Protein AF-A0A2T1C250-F1 (afdb_monomer_lite)

Structure (mmCIF, N/CA/C/O backbone):
data_AF-A0A2T1C250-F1
#
_entry.id   AF-A0A2T1C250-F1
#
loop_
_atom_site.group_PDB
_atom_site.id
_atom_site.type_symbol
_atom_site.label_atom_id
_atom_site.label_alt_id
_atom_site.label_comp_id
_atom_site.label_asym_id
_atom_site.label_entity_id
_atom_site.label_seq_id
_atom_site.pdbx_PDB_ins_code
_atom_site.Cartn_x
_atom_site.Cartn_y
_atom_site.Cartn_z
_atom_site.occupancy
_atom_site.B_iso_or_equiv
_atom_site.auth_seq_id
_atom_site.auth_comp_id
_atom_site.auth_asym_id
_atom_site.auth_atom_id
_atom_site.pdbx_PDB_model_num
ATOM 1 N N . MET A 1 1 ? 12.267 2.949 5.642 1.00 74.50 1 MET A N 1
ATOM 2 C CA . MET A 1 1 ? 13.161 2.650 4.502 1.00 74.50 1 MET A CA 1
ATOM 3 C C . MET A 1 1 ? 12.690 3.474 3.303 1.00 74.50 1 MET A C 1
ATOM 5 O O . MET A 1 1 ? 11.798 4.293 3.455 1.00 74.50 1 MET A O 1
ATOM 9 N N . THR A 1 2 ? 13.333 3.389 2.146 1.00 90.19 2 THR A N 1
ATOM 10 C CA . THR A 1 2 ? 12.894 4.103 0.935 1.00 90.19 2 THR A CA 1
ATOM 11 C C . THR A 1 2 ? 13.132 3.161 -0.226 1.00 90.19 2 THR A C 1
ATOM 13 O O . THR A 1 2 ? 14.248 2.668 -0.373 1.00 90.19 2 THR A O 1
ATOM 16 N N . LEU A 1 3 ? 12.100 2.898 -1.020 1.00 94.62 3 LEU A N 1
ATOM 17 C CA . LEU A 1 3 ? 12.233 2.108 -2.238 1.00 94.62 3 LEU A CA 1
ATOM 18 C C . LEU A 1 3 ? 12.754 3.010 -3.358 1.00 94.62 3 LEU A C 1
ATOM 20 O O . LEU A 1 3 ? 12.318 4.154 -3.477 1.00 94.62 3 LEU A O 1
ATOM 24 N N . GLU A 1 4 ? 13.661 2.507 -4.189 1.00 95.12 4 GLU A N 1
ATOM 25 C CA . GLU A 1 4 ? 14.124 3.181 -5.406 1.00 95.12 4 GLU A CA 1
ATOM 26 C C . GLU A 1 4 ? 13.723 2.330 -6.615 1.00 95.12 4 GLU A C 1
ATOM 28 O O . GLU A 1 4 ? 14.246 1.240 -6.817 1.00 95.12 4 GLU A O 1
ATOM 33 N N . LEU A 1 5 ? 12.766 2.817 -7.403 1.00 94.81 5 LEU A N 1
ATOM 34 C CA . LEU A 1 5 ? 12.134 2.076 -8.488 1.00 94.81 5 LEU A CA 1
ATOM 35 C C . LEU A 1 5 ? 12.608 2.611 -9.832 1.00 94.81 5 LEU A C 1
ATOM 37 O O . LEU A 1 5 ? 12.573 3.818 -10.079 1.00 94.81 5 LEU A O 1
ATOM 41 N N . LYS A 1 6 ? 13.024 1.710 -10.718 1.00 94.31 6 LYS A N 1
ATOM 42 C CA . LYS A 1 6 ? 13.422 2.045 -12.093 1.00 94.31 6 LYS A CA 1
ATOM 43 C C . LYS A 1 6 ? 12.194 2.139 -12.992 1.00 94.31 6 LYS A C 1
ATOM 45 O O . LYS A 1 6 ? 11.199 1.460 -12.752 1.00 94.31 6 LYS A O 1
ATOM 50 N N . HIS A 1 7 ? 12.266 2.936 -14.051 1.00 93.62 7 HIS A N 1
ATOM 51 C CA . HIS A 1 7 ? 11.195 3.030 -15.046 1.00 93.62 7 HIS A CA 1
ATOM 52 C C . HIS A 1 7 ? 11.558 2.277 -16.323 1.00 93.62 7 HIS A C 1
ATOM 54 O O . HIS A 1 7 ? 12.680 2.391 -16.814 1.00 93.62 7 HIS A O 1
ATOM 60 N N . PHE A 1 8 ? 10.595 1.551 -16.885 1.00 91.62 8 PHE A N 1
ATOM 61 C CA . PHE A 1 8 ? 10.709 0.932 -18.203 1.00 91.62 8 PHE A CA 1
ATOM 62 C C . PHE A 1 8 ? 9.488 1.269 -19.067 1.00 91.62 8 PHE A C 1
ATOM 64 O O . PHE A 1 8 ? 8.380 1.508 -18.577 1.00 91.62 8 PHE A O 1
ATOM 71 N N . ASP A 1 9 ? 9.700 1.303 -20.376 1.00 88.31 9 ASP A N 1
ATOM 72 C CA . ASP A 1 9 ? 8.641 1.479 -21.356 1.00 88.31 9 ASP A CA 1
ATOM 73 C C . ASP A 1 9 ? 8.000 0.118 -21.650 1.00 88.31 9 ASP A C 1
ATOM 75 O O . ASP A 1 9 ? 8.653 -0.806 -22.138 1.00 88.31 9 ASP A O 1
ATOM 79 N N . THR A 1 10 ? 6.706 -0.011 -21.355 1.00 87.56 10 THR A N 1
ATOM 80 C CA . THR A 1 10 ? 5.966 -1.273 -21.525 1.00 87.56 10 THR A CA 1
ATOM 81 C C . THR A 1 10 ? 5.709 -1.641 -22.987 1.00 87.56 10 THR A C 1
ATOM 83 O O . THR A 1 10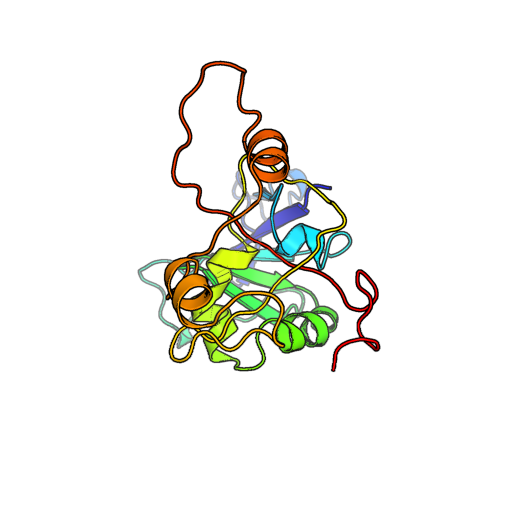 ? 5.435 -2.803 -23.277 1.00 87.56 10 THR A O 1
ATOM 86 N N . ARG A 1 11 ? 5.808 -0.689 -23.921 1.00 85.88 11 ARG A N 1
ATOM 87 C CA . ARG A 1 11 ? 5.609 -0.912 -25.362 1.00 85.88 11 ARG A CA 1
ATOM 88 C C . ARG A 1 11 ? 6.912 -1.280 -26.054 1.00 85.88 11 ARG A C 1
ATOM 90 O O . ARG A 1 11 ? 6.923 -2.152 -26.916 1.00 85.88 11 ARG A O 1
ATOM 97 N N . LEU A 1 12 ? 8.006 -0.613 -25.688 1.00 85.50 12 LEU A N 1
ATOM 98 C CA . LEU A 1 12 ? 9.337 -0.909 -26.227 1.00 85.50 12 LEU A CA 1
ATOM 99 C C . LEU A 1 12 ? 10.025 -2.063 -25.492 1.00 85.50 12 LEU A C 1
ATOM 101 O O . LEU A 1 12 ? 10.973 -2.639 -26.020 1.00 85.50 12 LEU A O 1
ATOM 105 N N . ASN A 1 13 ? 9.533 -2.411 -24.302 1.00 87.31 13 ASN A N 1
ATOM 106 C CA . ASN A 1 13 ? 10.113 -3.390 -23.391 1.00 87.31 13 ASN A CA 1
ATOM 107 C C . ASN A 1 13 ? 11.580 -3.090 -23.045 1.00 87.31 13 ASN A C 1
ATOM 109 O O . ASN A 1 13 ? 12.450 -3.959 -23.097 1.00 87.31 13 ASN A O 1
ATOM 113 N N . GLN A 1 14 ? 11.859 -1.819 -22.757 1.00 88.69 14 GLN A N 1
ATOM 114 C CA . GLN A 1 14 ? 13.205 -1.303 -22.530 1.00 88.69 14 GLN A CA 1
ATOM 115 C C . GLN A 1 14 ? 13.222 -0.357 -21.338 1.00 88.69 14 GLN A C 1
ATOM 117 O O . GLN A 1 14 ? 12.264 0.379 -21.099 1.00 88.69 14 GLN A O 1
ATOM 122 N N . TRP A 1 15 ? 14.333 -0.361 -20.608 1.00 92.06 15 TRP A N 1
ATOM 123 C CA . TRP A 1 15 ? 14.588 0.606 -19.551 1.00 92.06 15 TRP A CA 1
ATOM 124 C C . TRP A 1 15 ? 14.561 2.040 -20.094 1.00 92.06 15 TRP A C 1
ATOM 126 O O . TRP A 1 15 ? 14.988 2.296 -21.221 1.00 92.06 15 TRP A O 1
ATOM 136 N N . VAL A 1 16 ? 14.050 2.984 -19.301 1.00 90.94 16 VAL A N 1
ATOM 137 C CA . VAL A 1 16 ? 14.007 4.397 -19.690 1.00 90.94 16 VAL A CA 1
ATOM 138 C C . VAL A 1 16 ? 15.268 5.099 -19.202 1.00 90.94 16 VAL A C 1
ATOM 140 O O . VAL A 1 16 ? 15.544 5.152 -18.002 1.00 90.94 16 VAL A O 1
ATOM 143 N N . HIS A 1 17 ? 15.999 5.686 -20.144 1.00 92.50 17 HIS A N 1
ATOM 144 C CA . HIS A 1 17 ? 17.235 6.422 -19.907 1.00 92.50 17 HIS A CA 1
ATOM 145 C C . HIS A 1 17 ? 17.026 7.915 -20.174 1.00 92.50 17 HIS A C 1
ATOM 147 O O . HIS A 1 17 ? 16.372 8.301 -21.140 1.00 92.50 17 HIS A O 1
ATOM 153 N N . SER A 1 18 ? 17.593 8.767 -19.325 1.00 92.12 18 SER A N 1
ATOM 154 C CA . SER A 1 18 ? 17.479 10.230 -19.431 1.00 92.12 18 SER A CA 1
ATOM 155 C C . SER A 1 18 ? 18.325 10.843 -20.555 1.00 92.12 18 SER A C 1
ATOM 157 O O . SER A 1 18 ? 18.040 11.955 -20.999 1.00 92.12 18 SER A O 1
ATOM 159 N N . ASP A 1 19 ? 19.340 10.126 -21.035 1.00 91.56 19 ASP A N 1
ATOM 160 C CA . ASP A 1 19 ? 20.271 10.550 -22.089 1.00 91.56 19 ASP A CA 1
ATOM 161 C C . ASP A 1 19 ? 20.047 9.840 -23.436 1.00 91.56 19 ASP A C 1
ATOM 163 O O . ASP A 1 19 ? 20.746 10.130 -24.406 1.00 91.56 19 ASP A O 1
ATOM 167 N N . ASN A 1 20 ? 19.047 8.954 -23.516 1.00 81.56 20 ASN A N 1
ATOM 168 C CA . ASN A 1 20 ? 18.776 8.062 -24.650 1.00 81.56 20 ASN A CA 1
ATOM 169 C C . ASN A 1 20 ? 19.913 7.071 -24.989 1.00 81.56 20 ASN A C 1
ATOM 171 O O . ASN A 1 20 ? 19.910 6.511 -26.087 1.00 81.56 20 ASN A O 1
ATOM 175 N N . ASP A 1 21 ? 20.858 6.820 -24.077 1.00 87.88 21 ASP A N 1
ATOM 176 C CA . ASP A 1 21 ? 21.863 5.762 -24.217 1.00 87.88 21 ASP A CA 1
ATOM 177 C C . ASP A 1 21 ? 21.449 4.529 -23.403 1.00 87.88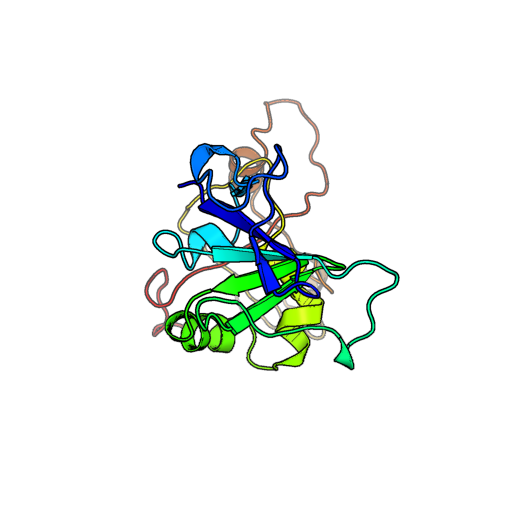 21 ASP A C 1
ATOM 179 O O . ASP A 1 21 ? 21.603 4.478 -22.184 1.00 87.88 21 ASP A O 1
ATOM 183 N N . SER A 1 22 ? 20.962 3.494 -24.094 1.00 82.94 22 SER A N 1
ATOM 184 C CA . SER A 1 22 ? 20.510 2.236 -23.482 1.00 82.94 22 SER A CA 1
ATOM 185 C C . SER A 1 22 ? 21.619 1.429 -22.797 1.00 82.94 22 SER A C 1
ATOM 187 O O . SER A 1 22 ? 21.336 0.428 -22.145 1.00 82.94 22 SER A O 1
ATOM 189 N N . SER A 1 23 ? 22.888 1.799 -22.987 1.00 86.44 23 SER A N 1
ATOM 190 C CA . SER A 1 23 ? 24.026 1.145 -22.336 1.00 86.44 23 SER A CA 1
ATOM 191 C C . SER A 1 23 ? 24.471 1.845 -21.049 1.00 86.44 23 SER A C 1
ATOM 193 O O . SER A 1 23 ? 25.210 1.256 -20.257 1.00 86.44 23 SER A O 1
ATOM 195 N N . ASN A 1 24 ? 24.003 3.073 -20.804 1.00 90.94 24 ASN A N 1
ATOM 196 C CA . ASN A 1 24 ? 24.394 3.859 -19.644 1.00 90.94 24 ASN A CA 1
ATOM 197 C C . ASN A 1 24 ? 23.483 3.576 -18.438 1.00 90.94 24 ASN A C 1
ATOM 199 O O . ASN A 1 24 ? 22.405 4.147 -18.295 1.00 90.94 24 ASN A O 1
ATOM 203 N N . SER A 1 25 ? 23.925 2.717 -17.519 1.00 87.50 25 SER A N 1
ATOM 204 C CA . SER A 1 25 ? 23.157 2.386 -16.308 1.00 87.50 25 SER A CA 1
ATOM 205 C C . SER A 1 25 ? 22.926 3.578 -15.373 1.00 87.50 25 SER A C 1
ATOM 207 O O . SER A 1 25 ? 21.945 3.590 -14.630 1.00 87.50 25 SER A O 1
ATOM 209 N N . GLU A 1 26 ? 23.802 4.584 -15.400 1.00 91.31 26 GLU A N 1
ATOM 210 C CA . GLU A 1 26 ? 23.690 5.765 -14.535 1.00 91.31 26 GLU A CA 1
ATOM 211 C C . GLU A 1 26 ? 22.587 6.722 -14.997 1.00 91.31 26 GLU A C 1
ATOM 213 O O . GLU A 1 26 ? 22.089 7.519 -14.204 1.00 91.31 26 GLU A O 1
ATOM 218 N N . SER A 1 27 ? 22.173 6.642 -16.266 1.00 93.31 27 SER A N 1
ATOM 219 C CA . SER A 1 27 ? 21.128 7.505 -16.816 1.00 93.31 27 SER A CA 1
ATOM 220 C C . SER A 1 27 ? 19.714 6.960 -16.621 1.00 93.31 27 SER A C 1
ATOM 222 O O . SER A 1 27 ? 18.757 7.643 -17.003 1.00 93.31 27 SER A O 1
ATOM 224 N N . LEU A 1 28 ? 19.566 5.774 -16.014 1.00 93.38 28 LEU A N 1
ATOM 225 C CA . LEU A 1 28 ? 18.272 5.164 -15.711 1.00 93.38 28 LEU A CA 1
ATOM 226 C C . LEU A 1 28 ? 17.383 6.133 -14.932 1.00 93.38 28 LEU A C 1
ATOM 228 O O . LEU A 1 28 ? 17.774 6.665 -13.891 1.00 93.38 28 LEU A O 1
ATOM 232 N N . ILE A 1 29 ? 16.156 6.325 -15.412 1.00 93.62 29 ILE A N 1
ATOM 233 C CA . ILE A 1 29 ? 15.159 7.101 -14.682 1.00 93.62 29 ILE A CA 1
ATOM 234 C C . ILE A 1 29 ? 14.699 6.285 -13.479 1.00 93.62 29 ILE A C 1
ATOM 236 O O . ILE A 1 29 ? 14.221 5.154 -13.607 1.00 93.62 29 ILE A O 1
ATOM 240 N N . LYS A 1 30 ? 14.830 6.892 -12.301 1.00 94.38 30 LYS A N 1
ATOM 241 C CA . LYS A 1 30 ? 14.467 6.292 -11.022 1.00 94.38 30 LYS A CA 1
ATOM 242 C C . LYS A 1 30 ? 13.518 7.193 -10.251 1.00 94.38 30 LYS A C 1
ATOM 244 O O . LYS A 1 30 ? 13.615 8.417 -10.309 1.00 94.38 30 LYS A O 1
ATOM 249 N N . GLU A 1 31 ? 12.630 6.577 -9.490 1.00 93.81 31 GLU A N 1
ATOM 250 C CA . GLU A 1 31 ? 11.704 7.236 -8.579 1.00 93.81 31 GLU A CA 1
ATOM 251 C C . GLU A 1 31 ? 11.885 6.666 -7.178 1.00 93.81 31 GLU A C 1
ATOM 253 O O . GLU A 1 31 ? 11.993 5.455 -7.003 1.00 93.81 31 GLU A O 1
ATOM 258 N N . LYS A 1 32 ? 11.900 7.538 -6.170 1.00 94.81 32 LYS A N 1
ATOM 259 C CA . LYS A 1 32 ? 11.909 7.108 -4.775 1.00 94.81 32 LYS A CA 1
ATOM 260 C C . LYS A 1 32 ? 10.485 7.060 -4.252 1.00 94.81 32 LYS A C 1
ATOM 262 O O . LYS A 1 32 ? 9.749 8.016 -4.465 1.00 94.81 32 LYS A O 1
ATOM 267 N N . LEU A 1 33 ? 10.139 5.971 -3.571 1.00 93.69 33 LEU A N 1
ATOM 268 C CA . LEU A 1 33 ? 8.906 5.844 -2.807 1.00 93.69 33 LEU A CA 1
ATOM 269 C C . LEU A 1 33 ? 9.213 5.720 -1.318 1.00 93.69 33 LEU A C 1
ATOM 271 O O . LEU A 1 33 ? 9.974 4.847 -0.897 1.00 93.69 33 LEU A O 1
ATOM 275 N N . GLN A 1 34 ? 8.589 6.582 -0.524 1.00 94.88 34 GLN A N 1
ATOM 276 C CA . GLN A 1 34 ? 8.722 6.607 0.933 1.00 94.88 34 GLN A CA 1
ATOM 277 C C . GLN A 1 34 ? 7.364 6.730 1.619 1.00 94.88 34 GLN A C 1
ATOM 279 O O . GLN A 1 34 ? 6.420 7.302 1.069 1.00 94.88 34 GLN A O 1
ATOM 284 N N . ASN A 1 35 ? 7.273 6.227 2.852 1.00 94.94 35 ASN A N 1
ATOM 285 C CA . ASN A 1 35 ? 6.058 6.290 3.666 1.00 94.94 35 ASN A CA 1
ATOM 286 C C . ASN A 1 35 ? 4.854 5.662 2.940 1.00 94.94 35 ASN A C 1
ATOM 288 O O . ASN A 1 35 ? 3.746 6.212 2.936 1.00 94.94 35 ASN A O 1
ATOM 292 N N . THR A 1 36 ? 5.087 4.529 2.278 1.00 95.81 36 THR A N 1
ATOM 293 C CA . THR A 1 36 ? 4.066 3.785 1.531 1.00 95.81 36 THR A CA 1
ATOM 294 C C . THR A 1 36 ? 3.772 2.450 2.207 1.00 95.81 36 THR A C 1
ATOM 296 O O . THR A 1 36 ? 4.621 1.898 2.908 1.00 95.81 36 THR A O 1
ATOM 299 N N . LEU A 1 37 ? 2.583 1.884 1.977 1.00 95.81 37 LEU A N 1
ATOM 300 C CA . LEU A 1 37 ? 2.328 0.513 2.426 1.00 95.81 37 LEU A CA 1
ATOM 301 C C . LEU A 1 37 ? 3.124 -0.508 1.602 1.00 95.81 37 LEU A C 1
ATOM 303 O O . LEU A 1 37 ? 3.476 -1.550 2.142 1.00 95.81 37 LEU A O 1
ATOM 307 N N . LEU A 1 38 ? 3.462 -0.212 0.339 1.00 95.88 38 LEU A N 1
ATOM 308 C CA . LEU A 1 38 ? 4.361 -1.071 -0.438 1.00 95.88 38 LEU A CA 1
ATOM 309 C C . LEU A 1 38 ? 5.704 -1.251 0.283 1.00 95.88 38 LEU A C 1
ATOM 311 O O . LEU A 1 38 ? 6.139 -2.378 0.493 1.00 95.88 38 LEU A O 1
ATOM 315 N N . GLU A 1 39 ? 6.314 -0.145 0.712 1.00 94.69 39 GLU A N 1
ATOM 316 C CA . GLU A 1 39 ? 7.549 -0.157 1.497 1.00 94.69 39 GLU A CA 1
ATOM 317 C C . GLU A 1 39 ? 7.381 -0.947 2.802 1.00 94.69 39 GLU A C 1
ATOM 319 O O . GLU A 1 39 ? 8.245 -1.743 3.145 1.00 94.69 39 GLU A O 1
ATOM 324 N N . PHE A 1 40 ? 6.263 -0.780 3.513 1.00 94.06 40 PHE A N 1
ATOM 325 C CA . PHE A 1 40 ? 6.013 -1.497 4.767 1.00 94.06 40 PHE A CA 1
ATOM 326 C C . PHE A 1 40 ? 5.939 -3.024 4.592 1.00 94.06 40 PHE A C 1
ATOM 328 O O . PHE A 1 40 ? 6.470 -3.769 5.420 1.00 94.06 40 PHE A O 1
ATOM 335 N N . PHE A 1 41 ? 5.284 -3.498 3.529 1.00 94.31 41 PHE A N 1
ATOM 336 C CA . PHE A 1 41 ? 5.106 -4.930 3.281 1.00 94.31 41 PHE A CA 1
ATOM 337 C C . PHE A 1 41 ? 6.296 -5.580 2.568 1.00 94.31 41 PHE A C 1
ATOM 339 O O . PHE A 1 41 ? 6.522 -6.773 2.758 1.00 94.31 41 PHE A O 1
ATOM 346 N N . LEU A 1 42 ? 7.035 -4.829 1.745 1.00 94.06 42 LEU A N 1
ATOM 347 C CA . LEU A 1 42 ? 8.042 -5.358 0.822 1.00 94.06 42 LEU A CA 1
ATOM 348 C C . LEU A 1 42 ? 9.291 -4.451 0.763 1.00 94.06 42 LEU A C 1
ATOM 350 O O . LEU A 1 42 ? 9.706 -4.012 -0.306 1.00 94.06 42 LEU A O 1
ATOM 354 N N . SER A 1 43 ? 9.896 -4.149 1.916 1.00 89.38 43 SER A N 1
ATOM 355 C CA . SER A 1 43 ? 10.979 -3.153 2.034 1.00 89.38 43 SER A CA 1
ATOM 356 C C . SER A 1 43 ? 12.320 -3.540 1.398 1.00 89.38 43 SER A C 1
ATOM 358 O O . SER A 1 43 ? 13.146 -2.664 1.166 1.00 89.38 43 SER A O 1
ATOM 360 N N . GLU A 1 44 ? 12.562 -4.831 1.163 1.00 87.69 44 GLU A N 1
ATOM 361 C CA . GLU A 1 44 ? 13.852 -5.375 0.694 1.00 87.69 44 GLU A CA 1
ATOM 362 C C . GLU A 1 44 ? 13.773 -5.930 -0.735 1.00 87.69 44 GLU A C 1
ATOM 364 O O . GLU A 1 44 ? 14.556 -6.792 -1.122 1.00 87.69 44 GLU A O 1
ATOM 369 N N . GLN A 1 45 ? 12.779 -5.484 -1.501 1.00 91.50 45 GLN A N 1
ATOM 370 C CA . GLN A 1 45 ? 12.483 -6.002 -2.830 1.00 91.50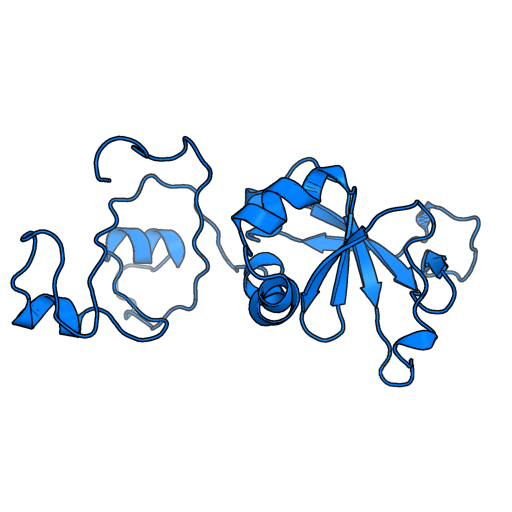 45 GLN A CA 1
ATOM 371 C C . GLN A 1 45 ? 12.767 -4.947 -3.897 1.00 91.50 45 GLN A C 1
ATOM 373 O O . GLN A 1 45 ? 12.507 -3.758 -3.697 1.00 91.50 45 GLN A O 1
ATOM 378 N N . ASP A 1 46 ? 13.265 -5.408 -5.041 1.00 93.44 46 ASP A N 1
ATOM 379 C CA . ASP A 1 46 ? 13.439 -4.572 -6.220 1.00 93.44 46 ASP A CA 1
ATOM 380 C C . ASP A 1 46 ? 12.131 -4.493 -7.008 1.00 93.44 46 ASP A C 1
ATOM 382 O O . ASP A 1 46 ? 11.428 -5.486 -7.216 1.00 93.44 46 ASP A O 1
ATOM 386 N N . PHE A 1 47 ? 11.818 -3.283 -7.460 1.00 95.69 47 PHE A N 1
ATOM 387 C CA . PHE A 1 47 ? 10.617 -3.001 -8.228 1.00 95.69 47 PHE A CA 1
ATOM 388 C C . PHE A 1 47 ? 10.913 -2.064 -9.389 1.00 95.69 47 PHE A C 1
ATOM 390 O O . PHE A 1 47 ? 11.853 -1.260 -9.370 1.00 95.69 47 PHE A O 1
ATOM 397 N N . SER A 1 48 ? 10.022 -2.098 -10.370 1.00 95.56 48 SER A N 1
ATOM 398 C CA . SER A 1 48 ? 10.015 -1.154 -11.472 1.00 95.56 48 SER A CA 1
ATOM 399 C C . SER A 1 48 ? 8.614 -0.627 -11.750 1.00 95.56 48 SER A C 1
ATOM 401 O O . SER A 1 48 ? 7.594 -1.244 -11.427 1.00 95.56 48 SER A O 1
ATOM 403 N N . PHE A 1 49 ? 8.564 0.553 -12.359 1.00 94.88 49 PHE A N 1
ATOM 404 C CA . PHE A 1 49 ? 7.349 1.084 -12.944 1.00 94.88 49 PHE A CA 1
ATOM 405 C C . PHE A 1 49 ? 7.369 0.924 -14.451 1.00 94.88 49 PHE A C 1
ATOM 407 O O . PHE A 1 49 ? 8.218 1.476 -15.147 1.00 94.88 49 PHE A O 1
ATOM 414 N N . GLY A 1 50 ? 6.358 0.222 -14.941 1.00 91.31 50 GLY A N 1
ATOM 415 C CA . GLY A 1 50 ? 5.905 0.359 -16.308 1.00 91.31 50 GLY A CA 1
ATOM 416 C C . GLY A 1 50 ? 4.948 1.542 -16.405 1.00 91.31 50 GLY A C 1
ATOM 417 O O . GLY A 1 50 ? 4.063 1.716 -15.558 1.00 91.31 50 GLY A O 1
ATOM 418 N N . ALA A 1 51 ? 5.088 2.347 -17.451 1.00 76.69 51 ALA A N 1
ATOM 419 C CA . ALA A 1 51 ? 4.086 3.341 -17.806 1.00 76.69 51 ALA A CA 1
ATOM 420 C C . ALA A 1 51 ? 3.215 2.813 -18.946 1.00 76.69 51 ALA A C 1
ATOM 422 O O . ALA A 1 51 ? 3.727 2.335 -19.959 1.00 76.69 51 ALA A O 1
ATOM 423 N N . LYS A 1 52 ? 1.894 2.941 -18.797 1.00 70.00 52 LYS A N 1
ATOM 424 C CA . LYS A 1 52 ? 0.969 2.869 -19.928 1.00 70.00 52 LYS A CA 1
ATOM 425 C C . LYS A 1 52 ? 0.737 4.287 -20.441 1.00 70.00 52 LYS A C 1
ATOM 427 O O . LYS A 1 52 ? 0.097 5.090 -19.757 1.00 70.00 52 LYS A O 1
ATOM 432 N N . ASP A 1 53 ? 1.250 4.596 -21.628 1.00 68.81 53 ASP A N 1
ATOM 433 C CA . ASP A 1 53 ? 0.907 5.851 -22.293 1.00 68.81 53 ASP A CA 1
ATOM 434 C C . ASP A 1 53 ? -0.576 5.837 -22.739 1.00 68.81 53 ASP A C 1
ATOM 436 O O . ASP A 1 53 ? -1.201 4.785 -22.894 1.00 68.81 53 ASP A O 1
ATOM 440 N N . GLN A 1 54 ? -1.178 7.015 -22.907 1.00 70.00 54 GLN A N 1
ATOM 441 C CA . GLN A 1 54 ? -2.601 7.146 -23.262 1.00 70.00 54 GLN A CA 1
ATOM 442 C C . GLN A 1 54 ? -2.951 6.652 -24.682 1.00 70.00 54 GLN A C 1
ATOM 444 O O . GLN A 1 54 ? -4.128 6.544 -25.019 1.00 70.00 54 GLN A O 1
ATOM 449 N N . TRP A 1 55 ? -1.945 6.377 -25.511 1.00 71.94 55 TRP A N 1
ATOM 450 C CA . TRP A 1 55 ? -2.065 5.919 -26.894 1.00 71.94 55 TRP A CA 1
ATOM 451 C C . TRP A 1 55 ? -1.843 4.404 -27.031 1.00 71.94 55 TRP A C 1
ATOM 453 O O . TRP A 1 55 ? -2.244 3.817 -28.035 1.00 71.94 55 TRP A O 1
ATOM 463 N N . GLY A 1 56 ? -1.232 3.778 -26.026 1.00 68.44 56 GLY A N 1
ATOM 464 C CA . GLY A 1 56 ? -0.896 2.367 -25.970 1.00 68.44 56 GLY A CA 1
ATOM 465 C C . GLY A 1 56 ? -2.129 1.505 -25.744 1.00 68.44 56 GLY A C 1
ATOM 466 O O . GLY A 1 56 ? -2.870 1.655 -24.762 1.00 68.44 56 GLY A O 1
ATOM 467 N N . LYS A 1 57 ? -2.342 0.566 -26.663 1.00 74.94 57 LYS A N 1
ATOM 468 C CA . LYS A 1 57 ? -3.377 -0.458 -26.525 1.00 74.94 57 LYS A CA 1
ATOM 469 C C . LYS A 1 57 ? -2.887 -1.584 -25.622 1.00 74.94 57 LYS A C 1
ATOM 471 O O . LYS A 1 57 ? -1.687 -1.791 -25.484 1.00 74.94 57 LYS A O 1
ATOM 476 N N . VAL A 1 58 ? -3.811 -2.309 -24.994 1.00 74.00 58 VAL A N 1
ATOM 477 C CA . VAL A 1 58 ? -3.465 -3.379 -24.038 1.00 74.00 58 VAL A CA 1
ATOM 478 C C . VAL A 1 58 ? -2.652 -4.482 -24.716 1.00 74.00 58 VAL A C 1
ATOM 480 O O . VAL A 1 58 ? -1.749 -5.042 -24.109 1.00 74.00 58 VAL A O 1
ATOM 483 N N . GLU A 1 59 ? -2.930 -4.743 -25.990 1.00 76.38 59 GLU A N 1
ATOM 484 C CA . GLU A 1 59 ? -2.267 -5.768 -26.796 1.00 76.38 59 GLU A CA 1
ATOM 485 C C . GLU A 1 59 ? -0.828 -5.385 -27.183 1.00 76.38 59 GLU A C 1
ATOM 487 O O . GLU A 1 59 ? -0.065 -6.240 -27.617 1.00 76.38 59 GLU A O 1
ATOM 492 N N . GLU A 1 60 ? -0.460 -4.109 -27.034 1.00 72.00 60 GLU A N 1
ATOM 493 C CA . GLU A 1 60 ? 0.882 -3.584 -27.314 1.00 72.00 60 GLU A CA 1
ATOM 494 C C . GLU A 1 60 ? 1.776 -3.565 -26.065 1.00 72.00 60 GLU A C 1
ATOM 496 O O . GLU A 1 60 ? 2.928 -3.143 -26.145 1.00 72.00 60 GLU A O 1
ATOM 501 N N . LEU A 1 61 ? 1.251 -3.981 -24.908 1.00 72.50 61 LEU A N 1
ATOM 502 C CA . LEU A 1 61 ? 1.995 -4.013 -23.654 1.00 72.50 61 LEU A CA 1
ATOM 503 C C . LEU A 1 61 ? 2.734 -5.348 -23.542 1.00 72.50 61 LEU A C 1
ATOM 505 O O . LEU A 1 61 ? 2.117 -6.408 -23.422 1.00 72.50 61 LEU A O 1
ATOM 509 N N . TYR A 1 62 ? 4.061 -5.291 -23.563 1.00 72.19 62 TYR A N 1
ATOM 510 C CA . TYR A 1 62 ? 4.915 -6.440 -23.299 1.00 72.19 62 TYR A CA 1
ATOM 511 C C . TYR A 1 62 ? 5.105 -6.634 -21.790 1.00 72.19 62 TYR A C 1
ATOM 513 O O . TYR A 1 62 ? 5.027 -5.694 -20.994 1.00 72.19 62 TYR A O 1
ATOM 521 N N . ASN A 1 63 ? 5.356 -7.882 -21.391 1.00 71.81 63 ASN A N 1
ATOM 522 C CA . ASN A 1 63 ? 5.802 -8.186 -20.032 1.00 71.81 63 ASN A CA 1
ATOM 523 C C . ASN A 1 63 ? 7.242 -7.702 -19.824 1.00 71.81 63 ASN A C 1
ATOM 525 O O . 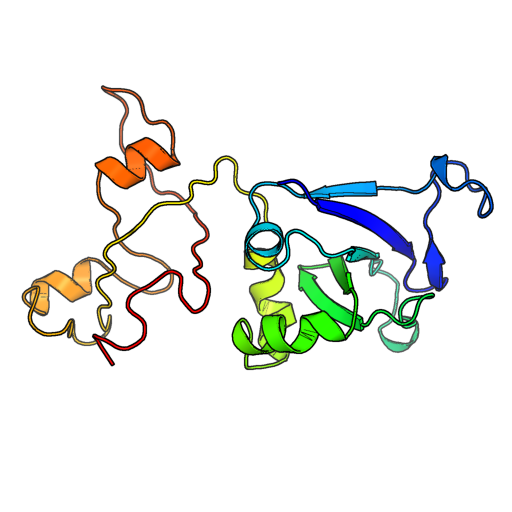ASN A 1 63 ? 7.992 -7.584 -20.788 1.00 71.81 63 ASN A O 1
ATOM 529 N N . HIS A 1 64 ? 7.600 -7.470 -18.560 1.00 87.12 64 HIS A N 1
ATOM 530 C CA . HIS A 1 64 ? 8.877 -6.905 -18.125 1.00 87.12 64 HIS A CA 1
ATOM 531 C C . HIS A 1 64 ? 10.099 -7.581 -18.781 1.00 87.12 64 HIS A C 1
ATOM 533 O O . HIS A 1 64 ? 10.107 -8.813 -18.904 1.00 87.12 64 HIS A O 1
ATOM 539 N N . PRO A 1 65 ? 11.162 -6.829 -19.140 1.00 82.38 65 PRO A N 1
ATOM 540 C CA . PRO A 1 65 ? 12.316 -7.380 -19.861 1.00 82.38 65 PRO A CA 1
ATOM 541 C C . PRO A 1 65 ? 13.079 -8.449 -19.067 1.00 82.38 65 PRO A C 1
ATOM 543 O O . PRO A 1 65 ? 13.751 -9.296 -19.651 1.00 82.38 65 PRO A O 1
ATOM 546 N N . GLU A 1 66 ? 12.947 -8.433 -17.741 1.00 87.69 66 GLU A N 1
ATOM 547 C CA . GLU A 1 66 ? 13.675 -9.314 -16.817 1.00 87.69 66 GLU A CA 1
ATOM 548 C C . GLU A 1 66 ? 12.787 -10.409 -16.196 1.00 87.69 66 GLU A C 1
ATOM 550 O O . GLU A 1 66 ? 13.196 -11.086 -15.260 1.00 87.69 66 GLU A O 1
ATOM 555 N N . GLY A 1 67 ? 11.571 -10.617 -16.716 1.00 88.06 67 GLY A N 1
ATOM 556 C CA . GLY A 1 67 ? 10.670 -11.679 -16.244 1.00 88.06 67 GLY A CA 1
ATOM 557 C C . GLY A 1 67 ? 9.839 -11.336 -15.002 1.00 88.06 67 GLY A C 1
ATOM 558 O O . GLY A 1 67 ? 9.048 -12.173 -14.560 1.00 88.06 67 GLY A O 1
ATOM 559 N N . ASP A 1 68 ? 9.960 -10.114 -14.477 1.00 93.88 68 ASP A N 1
ATOM 560 C CA . ASP A 1 68 ? 9.063 -9.595 -13.443 1.00 93.88 68 ASP A CA 1
ATOM 561 C C . ASP A 1 68 ? 7.605 -9.558 -13.908 1.00 93.88 68 ASP A C 1
ATOM 563 O O . ASP A 1 68 ? 7.272 -9.439 -15.094 1.00 93.88 68 ASP A O 1
ATOM 567 N N . VAL A 1 69 ? 6.708 -9.619 -12.932 1.00 93.81 69 VAL A N 1
ATOM 568 C CA . VAL A 1 69 ? 5.265 -9.697 -13.149 1.00 93.81 69 VAL A CA 1
ATOM 569 C C . VAL A 1 69 ? 4.565 -8.460 -12.617 1.00 93.81 69 VAL A C 1
ATOM 571 O O . VAL A 1 69 ? 5.024 -7.815 -11.678 1.00 93.81 69 VAL A O 1
ATOM 574 N N . LEU A 1 70 ? 3.415 -8.139 -13.210 1.00 93.69 70 LEU A N 1
ATOM 575 C CA . LEU A 1 70 ? 2.570 -7.049 -12.738 1.00 93.69 70 LEU A CA 1
ATOM 576 C C . LEU A 1 70 ? 1.976 -7.400 -11.367 1.00 93.69 70 LEU A C 1
ATOM 578 O O . LEU A 1 70 ? 1.168 -8.327 -11.250 1.00 93.69 70 LEU A O 1
ATOM 582 N N . LEU A 1 71 ? 2.342 -6.625 -10.350 1.00 95.50 71 LEU A N 1
ATOM 583 C CA . LEU A 1 71 ? 1.882 -6.800 -8.975 1.00 95.50 71 LEU A CA 1
ATOM 584 C C . LEU A 1 71 ? 0.659 -5.928 -8.681 1.00 95.50 71 LEU A C 1
ATOM 586 O O . LEU A 1 71 ? -0.364 -6.432 -8.224 1.00 95.50 71 LEU A O 1
ATOM 590 N N . LEU A 1 72 ? 0.749 -4.629 -8.971 1.00 95.56 72 LEU A N 1
ATOM 591 C CA . LEU A 1 72 ? -0.284 -3.630 -8.682 1.00 95.56 72 LEU A CA 1
ATOM 592 C C . LEU A 1 72 ? -0.375 -2.615 -9.823 1.00 95.56 72 LEU A C 1
ATOM 594 O O . LEU A 1 72 ? 0.594 -2.389 -10.546 1.00 95.56 72 LEU A O 1
ATOM 598 N N . SER A 1 73 ? -1.512 -1.934 -9.950 1.00 92.56 73 SER A N 1
ATOM 599 C CA . SER A 1 73 ? -1.625 -0.778 -10.844 1.00 92.56 73 SER A CA 1
ATOM 600 C C . SER A 1 73 ? -2.363 0.381 -10.190 1.00 92.56 73 SER A C 1
ATOM 602 O O . SER A 1 73 ? -3.336 0.183 -9.469 1.00 92.56 73 SER A O 1
ATOM 604 N N . SER A 1 74 ? -1.931 1.604 -10.483 1.00 91.38 74 SER A N 1
ATOM 605 C CA . SER A 1 74 ? -2.584 2.838 -10.050 1.00 91.38 74 SER A CA 1
ATOM 606 C C . SER A 1 74 ? -2.595 3.836 -11.202 1.00 91.38 74 SER A C 1
ATOM 608 O O . SER A 1 74 ? -1.563 4.403 -11.567 1.00 91.38 74 SER A O 1
ATOM 610 N N . LYS A 1 75 ? -3.777 4.058 -11.788 1.00 87.00 75 LYS A N 1
ATOM 611 C CA . LYS A 1 75 ? -3.946 4.860 -13.012 1.00 87.00 75 LYS A CA 1
ATOM 612 C C . LYS A 1 75 ? -3.049 4.320 -14.141 1.00 87.00 75 LYS A C 1
ATOM 614 O O . LYS A 1 75 ? -3.253 3.197 -14.583 1.00 87.00 75 LYS A O 1
ATOM 619 N N . SER A 1 76 ? -2.076 5.101 -14.607 1.00 85.75 76 SER A N 1
ATOM 620 C CA . SER A 1 76 ? -1.115 4.722 -15.652 1.00 85.75 76 SER A CA 1
ATOM 621 C C . SER A 1 76 ? 0.154 4.047 -15.122 1.00 85.75 76 SER A C 1
ATOM 623 O O . SER A 1 76 ? 0.986 3.630 -15.925 1.00 85.75 76 SER A O 1
ATOM 625 N N . ARG A 1 77 ? 0.320 3.953 -13.795 1.00 89.00 77 ARG A N 1
ATOM 626 C CA . ARG A 1 77 ? 1.488 3.340 -13.156 1.00 89.00 77 ARG A CA 1
ATOM 627 C C . ARG A 1 77 ? 1.243 1.855 -12.957 1.00 89.00 77 ARG A C 1
ATOM 629 O O . ARG A 1 77 ? 0.289 1.475 -12.276 1.00 89.00 77 ARG A O 1
ATOM 636 N N . LEU A 1 78 ? 2.116 1.037 -13.521 1.00 92.81 78 LEU A N 1
ATOM 637 C CA . LEU A 1 78 ? 2.090 -0.415 -13.419 1.00 92.81 78 LEU A CA 1
ATOM 638 C C . LEU A 1 78 ? 3.309 -0.846 -12.600 1.00 92.81 78 LEU A C 1
ATOM 640 O O . LEU A 1 78 ? 4.433 -0.654 -13.048 1.00 92.81 78 LEU A O 1
ATOM 644 N N . LEU A 1 79 ? 3.098 -1.352 -11.386 1.00 95.38 79 LEU A N 1
ATOM 645 C CA . LEU A 1 79 ? 4.178 -1.818 -10.515 1.00 95.38 79 LEU A CA 1
ATOM 646 C C . LEU A 1 79 ? 4.541 -3.258 -10.883 1.00 95.38 79 LEU A C 1
ATOM 648 O O . LEU A 1 79 ? 3.703 -4.153 -10.741 1.00 95.38 79 LEU A O 1
ATOM 652 N N . TYR A 1 80 ? 5.788 -3.476 -11.283 1.00 95.88 80 TYR A N 1
ATOM 653 C CA . TYR A 1 80 ? 6.351 -4.796 -11.543 1.00 95.88 80 TYR A CA 1
ATOM 654 C C . TYR A 1 80 ? 7.376 -5.167 -10.473 1.00 95.88 80 TYR A C 1
ATOM 656 O O . TYR A 1 80 ? 8.036 -4.296 -9.906 1.00 95.88 80 TYR A O 1
ATOM 664 N N . GLY A 1 81 ? 7.490 -6.463 -10.207 1.00 95.56 81 GLY A N 1
ATOM 665 C CA . GLY A 1 81 ? 8.552 -7.039 -9.389 1.00 95.56 81 GLY A CA 1
ATOM 666 C C . GLY A 1 81 ? 8.562 -8.560 -9.485 1.00 95.56 81 GLY A C 1
ATOM 667 O O . GLY A 1 81 ? 7.745 -9.152 -10.203 1.00 95.56 81 GLY A O 1
ATOM 668 N N . SER A 1 82 ? 9.463 -9.184 -8.726 1.00 95.44 82 SER A N 1
ATOM 669 C CA . SER A 1 82 ? 9.649 -10.637 -8.748 1.00 95.44 82 SER A CA 1
ATOM 670 C C . SER A 1 82 ? 8.329 -11.395 -8.515 1.00 95.44 82 SER A C 1
ATOM 672 O O . SER A 1 82 ? 7.550 -11.012 -7.630 1.00 95.44 82 SER A O 1
ATOM 674 N N . PRO A 1 83 ? 8.076 -12.508 -9.238 1.00 95.31 83 PRO A N 1
ATOM 675 C CA . PRO A 1 83 ? 6.941 -13.398 -8.983 1.00 95.31 83 PRO A CA 1
ATOM 676 C C . PRO A 1 83 ? 6.836 -13.883 -7.533 1.00 95.31 83 PRO A C 1
ATOM 678 O O . PRO A 1 83 ? 5.739 -14.186 -7.069 1.00 95.31 83 PRO A O 1
ATOM 681 N N . GLU A 1 84 ? 7.948 -13.918 -6.799 1.00 95.88 84 GLU A N 1
ATOM 682 C CA . GLU A 1 84 ? 7.993 -14.301 -5.383 1.00 95.88 84 GLU A CA 1
ATOM 683 C C . GLU A 1 84 ? 7.213 -13.342 -4.470 1.00 95.88 84 GLU A C 1
ATOM 685 O O . GLU A 1 84 ? 6.820 -13.725 -3.370 1.00 95.88 84 GLU A O 1
ATOM 690 N N . ASN A 1 85 ? 6.915 -12.125 -4.938 1.00 95.62 85 ASN A N 1
ATOM 691 C CA . ASN A 1 85 ? 6.106 -11.149 -4.209 1.00 95.62 85 ASN A CA 1
ATOM 692 C C . ASN A 1 85 ? 4.593 -11.396 -4.347 1.00 95.62 85 ASN A C 1
ATOM 694 O O . ASN A 1 85 ? 3.806 -10.869 -3.555 1.00 95.62 85 ASN A O 1
ATOM 698 N N . LEU A 1 86 ? 4.158 -12.205 -5.324 1.00 94.06 86 LEU A N 1
ATOM 699 C CA . LEU A 1 86 ? 2.737 -12.467 -5.576 1.00 94.06 86 LEU A CA 1
ATOM 700 C C . LEU A 1 86 ? 1.981 -13.028 -4.364 1.00 94.06 86 LEU A C 1
ATOM 702 O O . LEU A 1 86 ? 0.893 -12.518 -4.109 1.00 94.06 86 LEU A O 1
ATOM 706 N N . PRO A 1 87 ? 2.508 -13.986 -3.576 1.00 94.81 87 PRO A N 1
ATOM 707 C CA . PRO A 1 87 ? 1.798 -14.500 -2.406 1.00 94.81 87 PRO A CA 1
ATOM 708 C C . PRO A 1 87 ? 1.472 -13.419 -1.368 1.00 94.81 87 PRO A C 1
ATOM 710 O O . PRO A 1 87 ? 0.411 -13.458 -0.749 1.00 94.81 87 PRO A O 1
ATOM 713 N N . VAL A 1 88 ? 2.356 -12.430 -1.183 1.00 94.44 88 VAL A N 1
ATOM 714 C CA . VAL A 1 88 ? 2.101 -11.297 -0.279 1.00 94.44 88 VAL A CA 1
ATOM 715 C C . VAL A 1 88 ? 1.012 -10.397 -0.863 1.00 94.44 88 VAL A C 1
ATOM 717 O O . VAL A 1 88 ? 0.048 -10.068 -0.174 1.00 94.44 88 VAL A O 1
ATOM 720 N N . ILE A 1 89 ? 1.113 -10.059 -2.151 1.00 95.19 89 ILE A N 1
ATOM 721 C CA . ILE A 1 89 ? 0.112 -9.241 -2.850 1.00 95.19 89 ILE A CA 1
ATOM 722 C C . ILE A 1 89 ? -1.262 -9.925 -2.878 1.00 95.19 89 ILE A C 1
ATOM 724 O O . ILE A 1 89 ? -2.277 -9.255 -2.736 1.00 95.19 89 ILE A O 1
ATOM 728 N N . GLU A 1 90 ? -1.317 -11.247 -3.012 1.00 94.19 90 GLU A N 1
ATOM 729 C CA . GLU A 1 90 ? -2.552 -12.040 -3.007 1.00 94.19 90 GLU A CA 1
ATOM 730 C C . GLU A 1 90 ? -3.222 -12.090 -1.642 1.00 94.19 90 GLU A C 1
ATOM 732 O O . GLU A 1 90 ? -4.447 -12.079 -1.567 1.00 94.19 90 GLU A O 1
ATOM 737 N N . LYS A 1 91 ? -2.447 -12.077 -0.556 1.00 92.38 91 LYS A N 1
ATOM 738 C CA . LYS A 1 91 ? -3.010 -11.908 0.788 1.00 92.38 91 LYS A CA 1
ATOM 739 C C . LYS A 1 91 ? -3.616 -10.511 0.971 1.00 92.38 91 LYS A C 1
ATOM 741 O O . LYS A 1 91 ? -4.673 -10.387 1.580 1.00 92.38 91 LYS A O 1
ATOM 746 N N . LEU A 1 92 ? -2.958 -9.474 0.447 1.00 92.50 92 LEU A N 1
ATOM 747 C CA . LEU A 1 92 ? -3.398 -8.076 0.568 1.00 92.50 92 LEU A CA 1
ATOM 748 C C . LEU A 1 92 ? -4.569 -7.728 -0.365 1.00 92.50 92 LEU A C 1
ATOM 750 O O . LEU A 1 92 ? -5.412 -6.902 -0.028 1.00 92.50 92 LEU A O 1
ATOM 754 N N . CYS A 1 93 ? -4.615 -8.345 -1.544 1.00 93.81 93 CYS A N 1
ATOM 755 C CA . CYS A 1 93 ? -5.641 -8.180 -2.570 1.00 93.81 93 CYS A CA 1
ATOM 756 C C . CYS A 1 93 ? -6.094 -9.568 -3.060 1.00 93.81 93 CYS A C 1
ATOM 758 O O . CYS A 1 93 ? -5.619 -10.028 -4.108 1.00 93.81 93 CYS A O 1
ATOM 760 N N . PRO A 1 94 ? -6.994 -10.242 -2.312 1.00 89.69 94 PRO A N 1
ATOM 761 C CA . PRO A 1 94 ? -7.434 -11.602 -2.628 1.00 89.69 94 PRO A CA 1
ATOM 762 C C . PRO A 1 94 ? -8.122 -11.716 -3.988 1.00 89.69 94 PRO A C 1
ATOM 764 O O . PRO A 1 94 ? -7.929 -12.702 -4.699 1.00 89.69 94 PRO A O 1
ATOM 767 N N . ASP A 1 95 ? -8.895 -10.701 -4.383 1.00 92.88 95 ASP A N 1
ATOM 768 C CA . ASP A 1 95 ? -9.416 -10.609 -5.741 1.00 92.88 95 ASP A CA 1
ATOM 769 C C . ASP A 1 95 ? -8.389 -9.908 -6.640 1.00 92.88 95 ASP A C 1
ATOM 771 O O . ASP A 1 95 ? -7.890 -8.818 -6.356 1.00 92.88 95 ASP A O 1
ATOM 775 N N . ARG A 1 96 ? -8.082 -10.515 -7.787 1.00 89.25 96 ARG A N 1
ATOM 776 C CA . ARG A 1 96 ? -7.129 -9.957 -8.751 1.00 89.25 96 ARG A CA 1
ATOM 777 C C . ARG A 1 96 ? -7.532 -8.557 -9.226 1.00 89.25 96 ARG A C 1
ATOM 779 O O . ARG A 1 96 ? -6.645 -7.757 -9.522 1.00 89.25 96 ARG A O 1
ATOM 786 N N . LYS A 1 97 ? -8.832 -8.244 -9.298 1.00 92.06 97 LYS A N 1
ATOM 787 C CA . LYS A 1 97 ? -9.306 -6.909 -9.710 1.00 92.06 97 LYS A CA 1
ATOM 788 C C . LYS A 1 97 ? -8.903 -5.813 -8.712 1.00 92.06 97 LYS A C 1
ATOM 790 O O . LYS A 1 97 ? -8.672 -4.671 -9.114 1.00 92.06 97 LYS A O 1
ATOM 795 N N . ASP A 1 98 ? -8.745 -6.170 -7.438 1.00 92.88 98 ASP A N 1
ATOM 796 C CA . ASP A 1 98 ? -8.437 -5.242 -6.349 1.00 92.88 98 ASP A CA 1
ATOM 797 C C . ASP A 1 98 ? -7.027 -4.666 -6.497 1.00 92.88 98 ASP A C 1
ATOM 799 O O . ASP A 1 98 ? -6.795 -3.499 -6.187 1.00 92.88 98 ASP A O 1
ATOM 803 N N . ARG A 1 99 ? -6.111 -5.428 -7.110 1.00 93.62 99 ARG A N 1
ATOM 804 C CA . ARG A 1 99 ? -4.748 -4.977 -7.442 1.00 93.62 99 ARG A CA 1
ATOM 805 C C . ARG A 1 99 ? -4.735 -3.740 -8.344 1.00 93.62 99 ARG A C 1
ATOM 807 O O . ARG A 1 99 ? -3.781 -2.962 -8.307 1.00 93.62 99 ARG A O 1
ATOM 814 N N . GLY A 1 100 ? -5.780 -3.559 -9.157 1.00 91.12 100 GLY A N 1
ATOM 815 C CA . GLY A 1 100 ? -5.953 -2.381 -10.005 1.00 91.12 100 GLY A CA 1
ATOM 816 C C . GLY A 1 100 ? -6.870 -1.309 -9.423 1.00 91.12 100 GLY A C 1
ATOM 817 O O . GLY A 1 100 ? -6.622 -0.124 -9.634 1.00 91.12 100 GLY A O 1
ATOM 818 N N . ALA A 1 101 ? -7.898 -1.700 -8.667 1.00 90.25 101 ALA A N 1
ATOM 819 C CA . ALA A 1 101 ? -8.812 -0.755 -8.027 1.00 90.25 101 ALA A CA 1
ATOM 820 C C . ALA A 1 101 ? -8.159 -0.021 -6.841 1.00 90.25 101 ALA A C 1
ATOM 822 O O . ALA A 1 101 ? -8.357 1.182 -6.665 1.00 90.25 101 ALA A O 1
ATOM 823 N N . TYR A 1 102 ? -7.340 -0.732 -6.065 1.00 92.00 102 TYR A N 1
ATOM 824 C CA . TYR A 1 102 ? -6.784 -0.268 -4.795 1.00 92.00 102 TYR A CA 1
ATOM 825 C C . TYR A 1 102 ? -5.259 -0.146 -4.798 1.00 92.00 102 TYR A C 1
ATOM 827 O O . TYR A 1 102 ? -4.669 0.165 -3.767 1.00 92.00 102 TYR A O 1
ATOM 835 N N . GLY A 1 103 ? -4.591 -0.303 -5.947 1.00 94.12 103 GLY A N 1
ATOM 836 C CA . GLY A 1 103 ? -3.133 -0.151 -6.036 1.00 94.12 103 GLY A CA 1
ATOM 837 C C . GLY A 1 103 ? -2.628 1.209 -5.528 1.00 94.12 103 GLY A C 1
ATOM 838 O O . GLY A 1 103 ? -1.529 1.309 -4.988 1.00 94.12 103 GLY A O 1
ATOM 839 N N . SER A 1 104 ? -3.452 2.259 -5.609 1.00 94.25 104 SER A N 1
ATOM 840 C CA . SER A 1 104 ? -3.144 3.584 -5.053 1.00 94.25 104 SER A CA 1
ATOM 841 C C . SER A 1 104 ? -2.993 3.607 -3.525 1.00 94.25 104 SER A C 1
ATOM 843 O O . SER A 1 104 ? -2.262 4.457 -3.020 1.00 94.25 104 SER A O 1
ATOM 845 N N . ILE A 1 105 ? -3.623 2.678 -2.795 1.00 94.69 105 ILE A N 1
ATOM 846 C CA . ILE A 1 105 ? -3.486 2.541 -1.336 1.00 94.69 105 ILE A CA 1
ATOM 847 C C . ILE A 1 105 ? -2.052 2.141 -0.973 1.00 94.69 105 ILE A C 1
ATOM 849 O O . ILE A 1 105 ? -1.493 2.650 -0.002 1.00 94.69 105 ILE A O 1
ATOM 853 N N . PHE A 1 106 ? -1.438 1.276 -1.783 1.00 95.81 106 PHE A N 1
ATOM 854 C CA . PHE A 1 106 ? -0.084 0.777 -1.549 1.00 95.81 106 PHE A CA 1
ATOM 855 C C . PHE A 1 106 ? 0.997 1.697 -2.096 1.00 95.81 106 PHE A C 1
ATOM 857 O O . PHE A 1 106 ? 2.045 1.822 -1.475 1.00 95.81 106 PHE A O 1
ATOM 864 N N . LEU A 1 107 ? 0.741 2.336 -3.239 1.00 95.31 107 LEU A N 1
ATOM 865 C CA . LEU A 1 107 ? 1.715 3.165 -3.952 1.00 95.31 107 LEU A CA 1
ATOM 866 C C . LEU A 1 107 ? 1.709 4.640 -3.523 1.00 95.31 107 LEU A C 1
ATOM 868 O O . LEU A 1 107 ? 2.621 5.385 -3.869 1.00 95.31 107 LEU A O 1
ATOM 872 N N . GLY A 1 108 ? 0.660 5.093 -2.835 1.00 94.19 108 GLY A N 1
ATOM 873 C CA . GLY A 1 108 ? 0.501 6.492 -2.451 1.00 94.19 108 GLY A CA 1
ATOM 874 C C . GLY A 1 108 ? 1.346 6.868 -1.237 1.00 94.19 108 GLY A C 1
ATOM 875 O O . GLY A 1 108 ? 1.058 6.424 -0.127 1.00 94.19 108 GLY A O 1
ATOM 876 N N . GLU A 1 109 ? 2.328 7.750 -1.430 1.00 94.25 109 GLU A N 1
ATOM 877 C CA . GLU A 1 109 ? 3.152 8.278 -0.337 1.00 94.25 109 GLU A CA 1
ATOM 878 C C . GLU A 1 109 ? 2.317 9.030 0.705 1.00 94.25 109 GLU A C 1
ATOM 880 O O . GLU A 1 109 ? 1.410 9.816 0.388 1.00 94.25 109 GLU A O 1
ATOM 885 N N . CYS A 1 110 ? 2.623 8.791 1.979 1.00 94.06 110 CYS A N 1
ATOM 886 C CA . CYS A 1 110 ? 2.126 9.587 3.092 1.00 94.06 110 CYS A CA 1
A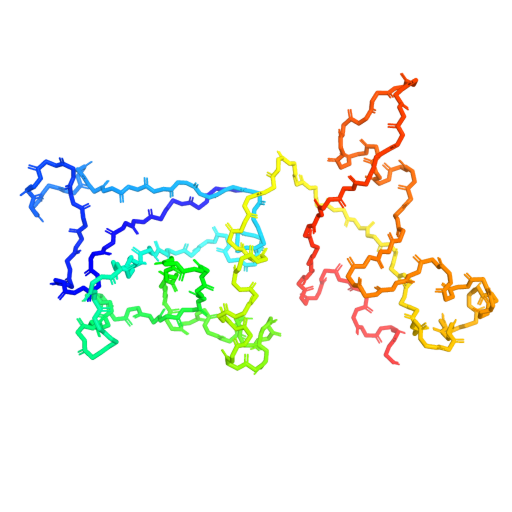TOM 887 C C . CYS A 1 110 ? 3.139 10.672 3.454 1.00 94.06 110 CYS A C 1
ATOM 889 O O . CYS A 1 110 ? 4.350 10.465 3.405 1.00 94.06 110 CYS A O 1
ATOM 891 N N . ARG A 1 111 ? 2.644 11.827 3.904 1.00 92.19 111 ARG A N 1
ATOM 892 C CA . ARG A 1 111 ? 3.518 12.883 4.431 1.00 92.19 111 ARG A CA 1
ATOM 893 C C . ARG A 1 111 ? 4.306 12.405 5.658 1.00 92.19 111 ARG A C 1
ATOM 895 O O . ARG A 1 111 ? 5.478 12.730 5.790 1.00 92.19 111 ARG A O 1
ATOM 902 N N . HIS A 1 112 ? 3.647 11.630 6.514 1.00 91.62 112 HIS A N 1
ATOM 903 C CA . HIS A 1 112 ? 4.211 11.039 7.721 1.00 91.62 112 HIS A CA 1
ATOM 904 C C . HIS A 1 112 ? 3.786 9.571 7.792 1.00 91.62 112 HIS A C 1
ATOM 906 O O . HIS A 1 112 ? 2.689 9.221 7.347 1.00 91.62 112 HIS A O 1
ATOM 912 N N . ALA A 1 113 ? 4.646 8.732 8.356 1.00 92.25 113 ALA A N 1
ATOM 913 C CA . ALA A 1 113 ? 4.350 7.347 8.678 1.00 92.25 113 ALA A CA 1
ATOM 914 C C . ALA A 1 113 ? 4.886 7.045 10.077 1.00 92.25 113 ALA A C 1
ATOM 916 O O . ALA A 1 113 ? 5.977 7.482 10.442 1.00 92.25 113 ALA A O 1
ATOM 917 N N . ILE A 1 114 ? 4.107 6.297 10.848 1.00 92.75 114 ILE A N 1
ATOM 918 C CA . ILE A 1 114 ? 4.482 5.821 12.176 1.00 92.75 114 ILE A CA 1
ATOM 919 C C . ILE A 1 114 ? 4.255 4.314 12.227 1.00 92.75 114 ILE A C 1
ATOM 921 O O . ILE A 1 114 ? 3.328 3.801 11.601 1.00 92.75 114 ILE A O 1
ATOM 925 N N . ASN A 1 115 ? 5.110 3.612 12.963 1.00 91.12 115 ASN A N 1
ATOM 926 C CA . ASN A 1 115 ? 4.919 2.207 13.287 1.00 91.12 115 ASN A CA 1
ATOM 927 C C . ASN A 1 115 ? 4.656 2.118 14.789 1.00 91.12 115 ASN A C 1
ATOM 929 O O . ASN A 1 115 ? 5.550 2.392 15.590 1.00 91.12 115 ASN A O 1
ATOM 933 N N . GLU A 1 116 ? 3.418 1.801 15.156 1.00 89.88 116 GLU A N 1
ATOM 934 C CA . GLU A 1 116 ? 2.980 1.772 16.544 1.00 89.88 116 GLU A CA 1
ATOM 935 C C . GLU A 1 116 ? 2.048 0.591 16.803 1.00 89.88 116 GLU A C 1
ATOM 937 O O . GLU A 1 116 ? 1.302 0.149 15.927 1.00 89.88 116 GLU A O 1
ATOM 942 N N . LYS A 1 117 ? 2.060 0.099 18.043 1.00 90.50 117 LYS A N 1
ATOM 943 C CA . LYS A 1 117 ? 1.102 -0.909 18.484 1.00 90.50 117 LYS A CA 1
ATOM 944 C C . LYS A 1 117 ? -0.240 -0.238 18.761 1.00 90.50 117 LYS A C 1
ATOM 946 O O . LYS A 1 117 ? -0.335 0.595 19.658 1.00 90.50 117 LYS A O 1
ATOM 951 N N . LEU A 1 118 ? -1.277 -0.661 18.045 1.00 90.69 118 LEU A N 1
ATOM 952 C CA . LEU A 1 118 ? -2.627 -0.119 18.179 1.00 90.69 118 LEU A CA 1
ATOM 953 C C . LEU A 1 118 ? -3.591 -1.128 18.806 1.00 90.69 118 LEU A C 1
ATOM 955 O O . LEU A 1 118 ? -3.442 -2.339 18.645 1.00 90.69 118 LEU A O 1
ATOM 959 N N . ASN A 1 119 ? -4.617 -0.605 19.478 1.00 90.56 119 ASN A N 1
ATOM 960 C CA . ASN A 1 119 ? -5.832 -1.353 19.786 1.00 90.56 119 ASN A CA 1
ATOM 961 C C . ASN A 1 119 ? -6.885 -0.980 18.743 1.00 90.56 119 ASN A C 1
ATOM 963 O O . ASN A 1 119 ? -7.187 0.201 18.574 1.00 90.56 119 ASN A O 1
ATOM 967 N N . ILE A 1 120 ? -7.433 -1.976 18.052 1.00 90.56 120 ILE A N 1
ATOM 968 C CA . ILE A 1 120 ? -8.388 -1.776 16.959 1.00 90.56 120 ILE A CA 1
ATOM 969 C C . ILE A 1 120 ? -9.738 -2.314 17.409 1.00 90.56 120 ILE A C 1
ATOM 971 O O . ILE A 1 120 ? -9.853 -3.487 17.760 1.00 90.56 120 ILE A O 1
ATOM 975 N N . LEU A 1 121 ? -10.755 -1.457 17.387 1.00 92.25 121 LEU A N 1
ATOM 976 C CA . LEU A 1 121 ? -12.139 -1.870 17.565 1.00 92.25 121 LEU A CA 1
ATOM 977 C C . LEU A 1 121 ? -12.798 -1.950 16.190 1.00 92.25 121 LEU A C 1
ATOM 979 O O . LEU A 1 121 ? -12.938 -0.932 15.513 1.00 92.25 121 LEU A O 1
ATOM 983 N N . VAL A 1 122 ? -13.196 -3.154 15.789 1.00 92.06 122 VAL A N 1
ATOM 984 C CA . VAL A 1 122 ? -13.983 -3.368 14.572 1.00 92.06 122 VAL A CA 1
ATOM 985 C C . VAL A 1 122 ? -15.455 -3.213 14.930 1.00 92.06 122 VAL A C 1
ATOM 987 O O . VAL A 1 122 ? -15.923 -3.797 15.906 1.00 92.06 122 VAL A O 1
ATOM 990 N N . VAL A 1 123 ? -16.164 -2.403 14.151 1.00 94.44 123 VAL A N 1
ATOM 991 C CA . VAL A 1 123 ? -17.590 -2.136 14.330 1.00 94.44 123 VAL A CA 1
ATOM 992 C C . VAL A 1 123 ? -18.290 -2.467 13.022 1.00 94.44 123 VAL A C 1
ATOM 994 O O . VAL A 1 123 ? -17.890 -1.968 11.973 1.00 94.44 123 VAL A O 1
ATOM 997 N N . ASP A 1 124 ? -19.328 -3.292 13.090 1.00 93.44 124 ASP A N 1
ATOM 998 C CA . ASP A 1 124 ? -20.274 -3.464 11.990 1.00 93.44 124 ASP A CA 1
ATOM 999 C C . ASP A 1 124 ? -21.067 -2.157 11.837 1.00 93.44 124 ASP A C 1
ATOM 1001 O O . ASP A 1 124 ? -21.778 -1.737 12.751 1.00 93.44 124 ASP A O 1
ATOM 1005 N N . ASP A 1 125 ? -20.905 -1.462 10.714 1.00 92.75 125 ASP A N 1
ATOM 1006 C CA . ASP A 1 125 ? -21.477 -0.128 10.508 1.00 92.75 125 ASP A CA 1
ATOM 1007 C C . ASP A 1 125 ? -22.993 -0.147 10.246 1.00 92.75 125 ASP A C 1
ATOM 1009 O O . ASP A 1 125 ? -23.658 0.880 10.398 1.00 92.75 125 ASP A O 1
ATOM 1013 N N . ALA A 1 126 ? -23.565 -1.314 9.933 1.00 92.69 126 ALA A N 1
ATOM 1014 C CA . ALA A 1 126 ? -24.999 -1.498 9.746 1.00 92.69 126 ALA A CA 1
ATOM 1015 C C . ALA A 1 126 ? -25.740 -1.739 11.071 1.00 92.69 126 ALA A C 1
ATOM 1017 O O . ALA A 1 126 ? -26.892 -1.325 11.225 1.00 92.69 126 ALA A O 1
ATOM 1018 N N . THR A 1 127 ? -25.100 -2.412 12.028 1.00 94.69 127 THR A N 1
ATOM 1019 C CA . THR A 1 127 ? -25.735 -2.868 13.279 1.00 94.69 127 THR A CA 1
ATOM 1020 C C . THR A 1 127 ? -25.146 -2.239 14.541 1.00 94.69 127 THR A C 1
ATOM 1022 O O . THR A 1 127 ? -25.818 -2.185 15.571 1.00 94.69 127 THR A O 1
ATOM 1025 N N . GLY A 1 128 ? -23.909 -1.747 14.480 1.00 94.44 128 GLY A N 1
ATOM 1026 C CA . GLY A 1 128 ? -23.130 -1.289 15.627 1.00 94.44 128 GLY A CA 1
ATOM 1027 C C . GLY A 1 128 ? -22.494 -2.414 16.452 1.00 94.44 128 GLY A C 1
ATOM 1028 O O . GLY A 1 128 ? -21.901 -2.119 17.494 1.00 94.44 128 GLY A O 1
ATOM 1029 N N . GLU A 1 129 ? -22.609 -3.678 16.030 1.00 96.06 129 GLU A N 1
ATOM 1030 C CA . GLU A 1 129 ? -21.989 -4.820 16.711 1.00 96.06 129 GLU A CA 1
ATOM 1031 C C . GLU A 1 129 ? -20.465 -4.648 16.775 1.00 96.06 129 GLU A C 1
ATOM 1033 O O . GLU A 1 129 ? -19.826 -4.247 15.803 1.00 96.06 129 GLU A O 1
ATOM 1038 N N . ASN A 1 130 ? -19.885 -4.896 17.949 1.00 95.06 130 ASN A N 1
ATOM 1039 C CA . ASN A 1 130 ? -18.467 -4.634 18.221 1.00 95.06 130 ASN A CA 1
ATOM 1040 C C . ASN A 1 130 ? -17.899 -5.517 19.347 1.00 95.06 130 ASN A C 1
ATOM 1042 O O . ASN A 1 130 ? -16.919 -5.154 19.998 1.00 95.06 130 ASN A O 1
ATOM 1046 N N . GLY A 1 131 ? -18.538 -6.658 19.629 1.00 92.50 131 GLY A N 1
ATOM 1047 C CA . GLY A 1 131 ? -18.117 -7.562 20.702 1.00 92.50 131 GLY A CA 1
ATOM 1048 C C . GLY A 1 131 ? -18.487 -7.064 22.102 1.00 92.50 131 GLY A C 1
ATOM 1049 O O . GLY A 1 131 ? -17.869 -7.468 23.085 1.00 92.50 131 GLY A O 1
ATOM 1050 N N . GLY A 1 132 ? -19.479 -6.173 22.207 1.00 93.62 132 GLY A N 1
ATOM 1051 C CA . GLY A 1 132 ? -19.998 -5.664 23.482 1.00 93.62 132 GLY A CA 1
ATOM 1052 C C . GLY A 1 132 ? -19.106 -4.646 24.203 1.00 93.62 132 GLY A C 1
ATOM 1053 O O . GLY A 1 132 ? -19.326 -4.384 25.385 1.00 93.62 132 GLY A O 1
ATOM 1054 N N . ILE A 1 133 ? -18.118 -4.060 23.520 1.00 94.19 133 ILE A N 1
ATOM 1055 C CA . ILE A 1 133 ? -17.208 -3.052 24.087 1.00 94.19 133 ILE A CA 1
ATOM 1056 C C . ILE A 1 133 ? -17.908 -1.696 24.232 1.00 94.19 133 ILE A C 1
ATOM 1058 O O . ILE A 1 133 ? -17.770 -1.019 25.252 1.00 94.19 133 ILE A O 1
ATOM 1062 N N . ILE A 1 134 ? -18.677 -1.300 23.215 1.00 94.69 134 ILE A N 1
ATOM 1063 C CA . ILE A 1 134 ? -19.461 -0.061 23.176 1.00 94.69 134 ILE A CA 1
ATOM 1064 C C . ILE A 1 134 ? -20.915 -0.414 22.863 1.00 94.69 134 ILE A C 1
ATOM 1066 O O . ILE A 1 134 ? -21.199 -1.361 22.131 1.00 94.69 134 ILE A O 1
ATOM 1070 N N . LYS A 1 135 ? -21.861 0.370 23.390 1.00 96.94 135 LYS A N 1
ATOM 1071 C CA . LYS A 1 135 ? -23.278 0.232 23.034 1.00 96.94 135 LYS A CA 1
ATOM 1072 C C . LYS A 1 135 ? -23.468 0.367 21.512 1.00 96.94 135 LYS A C 1
ATOM 1074 O O . LYS A 1 135 ? -22.992 1.367 20.958 1.00 96.94 135 LYS A O 1
ATOM 1079 N N . PRO A 1 136 ? -24.177 -0.560 20.841 1.00 96.56 136 PRO A N 1
ATOM 1080 C CA . PRO A 1 136 ? -24.336 -0.528 19.388 1.00 96.56 136 PRO A CA 1
ATOM 1081 C C . PRO A 1 136 ? -24.862 0.807 18.847 1.00 96.56 136 PRO A C 1
ATOM 1083 O O . PRO A 1 136 ? -24.340 1.316 17.858 1.00 96.56 136 PRO A O 1
ATOM 1086 N N . GLU A 1 137 ? -25.795 1.463 19.552 1.00 95.56 137 GLU A N 1
ATOM 1087 C CA . GLU A 1 137 ? -26.410 2.737 19.133 1.00 95.56 137 GLU A CA 1
ATOM 1088 C C . GLU A 1 137 ? -25.446 3.939 19.171 1.00 95.56 137 GLU A C 1
ATOM 1090 O O . GLU A 1 137 ? -25.762 5.034 18.682 1.00 95.56 137 GLU A O 1
ATOM 1095 N N . GLN A 1 138 ? -24.287 3.762 19.805 1.00 94.75 138 GLN A N 1
ATOM 1096 C CA . GLN A 1 138 ? -23.181 4.714 19.802 1.00 94.75 138 GLN A CA 1
ATOM 1097 C C . GLN A 1 138 ? -22.115 4.298 18.791 1.00 94.75 138 GLN A C 1
ATOM 1099 O O . GLN A 1 138 ? -21.641 5.149 18.046 1.00 94.75 138 GLN A O 1
ATOM 1104 N N . ALA A 1 139 ? -21.775 3.008 18.743 1.00 94.88 139 ALA A N 1
ATOM 1105 C CA . ALA A 1 139 ? -20.691 2.487 17.921 1.00 94.88 139 ALA A CA 1
ATOM 1106 C C . ALA A 1 139 ? -20.903 2.744 16.424 1.00 94.88 139 ALA A C 1
ATOM 1108 O O . ALA A 1 139 ? -19.995 3.255 15.771 1.00 94.88 139 ALA A O 1
ATOM 1109 N N . PHE A 1 140 ? -22.112 2.505 15.899 1.00 93.19 140 PHE A N 1
ATOM 1110 C CA . PHE A 1 140 ? -22.390 2.702 14.467 1.00 93.19 140 PHE A CA 1
ATOM 1111 C C . PHE A 1 140 ? -22.194 4.161 14.007 1.00 93.19 140 PHE A C 1
ATOM 1113 O O . PHE A 1 140 ? -21.960 4.418 12.835 1.00 93.19 140 PHE A O 1
ATOM 1120 N N . LYS A 1 141 ? -22.251 5.140 14.924 1.00 92.69 141 LYS A N 1
ATOM 1121 C CA . LYS A 1 141 ? -22.042 6.567 14.609 1.00 92.69 141 LYS A CA 1
ATOM 1122 C C . LYS A 1 141 ? -20.567 6.945 14.474 1.00 92.69 141 LYS A C 1
ATOM 1124 O O . LYS A 1 141 ? -20.266 8.055 14.042 1.00 92.69 141 LYS A O 1
ATOM 1129 N N . LEU A 1 142 ? -19.657 6.074 14.908 1.00 92.25 142 LEU A N 1
ATOM 1130 C CA . LEU A 1 142 ? -18.214 6.331 14.925 1.00 92.25 142 LEU A CA 1
ATOM 1131 C C . LEU A 1 142 ? -17.521 5.859 13.642 1.00 92.25 142 LEU A C 1
ATOM 1133 O O . LEU A 1 142 ? -16.401 6.286 13.364 1.00 92.25 142 LEU A O 1
ATOM 1137 N N . VAL A 1 143 ? -18.185 5.009 12.865 1.00 93.44 143 VAL A N 1
ATOM 1138 C CA . VAL A 1 143 ? -17.655 4.384 11.652 1.00 93.44 143 VAL A CA 1
ATOM 1139 C C . VAL A 1 143 ? -18.604 4.605 10.479 1.00 93.44 143 VAL A C 1
ATOM 1141 O O . VAL A 1 143 ? -19.748 5.015 10.668 1.00 93.44 143 VAL A O 1
ATOM 1144 N N . GLY A 1 144 ? -18.119 4.340 9.275 1.00 90.44 144 GLY A N 1
ATOM 1145 C CA . GLY A 1 144 ? -18.930 4.222 8.072 1.00 90.44 144 GLY A CA 1
ATOM 1146 C C . GLY A 1 144 ? -18.050 3.914 6.870 1.00 90.44 144 GLY A C 1
ATOM 1147 O O . GLY A 1 144 ? -16.859 3.627 7.023 1.00 90.44 144 GLY A O 1
ATOM 1148 N N . ASP A 1 145 ? -18.621 4.004 5.670 1.00 88.88 145 ASP A N 1
ATOM 1149 C CA . ASP A 1 145 ? -17.893 3.695 4.440 1.00 88.88 145 ASP A CA 1
ATOM 1150 C C . ASP A 1 145 ? -16.631 4.565 4.311 1.00 88.88 145 ASP A C 1
ATOM 1152 O O . ASP A 1 145 ? -16.691 5.791 4.162 1.00 88.88 145 ASP A O 1
ATOM 1156 N N . CYS A 1 146 ? -15.476 3.903 4.407 1.00 85.62 146 CYS A N 1
ATOM 1157 C CA . CYS A 1 146 ? -14.147 4.492 4.302 1.00 85.62 146 CYS A CA 1
ATOM 1158 C C . CYS A 1 146 ? -13.831 5.605 5.330 1.00 85.62 146 CYS A C 1
ATOM 1160 O O . CYS A 1 146 ? -12.943 6.427 5.081 1.00 85.62 146 CYS A O 1
ATOM 1162 N N . TYR A 1 147 ? -14.488 5.629 6.500 1.00 90.50 147 TYR A N 1
ATOM 1163 C CA . TYR A 1 147 ? -14.079 6.481 7.626 1.00 90.50 147 TYR A CA 1
ATOM 1164 C C . TYR A 1 147 ? -14.250 5.810 8.997 1.00 90.50 147 TYR A C 1
ATOM 1166 O O . TYR A 1 147 ? -15.071 4.920 9.202 1.00 90.50 147 TYR A O 1
ATOM 1174 N N . GLY A 1 148 ? -13.475 6.290 9.968 1.00 92.94 148 GLY A N 1
ATOM 1175 C CA . GLY A 1 148 ? -13.529 5.862 11.362 1.00 92.94 148 GLY A CA 1
ATOM 1176 C C . GLY A 1 148 ? -12.929 6.922 12.281 1.00 92.94 148 GLY A C 1
ATOM 1177 O O . GLY A 1 148 ? -12.537 8.000 11.826 1.00 92.94 148 GLY A O 1
ATOM 1178 N N . GLN A 1 149 ? -12.852 6.619 13.576 1.00 92.88 149 GLN A N 1
ATOM 1179 C CA . GLN A 1 149 ? -12.206 7.480 14.568 1.00 92.88 149 GLN A CA 1
ATOM 1180 C C . GLN A 1 149 ? -10.848 6.912 14.983 1.00 92.88 149 GLN A C 1
ATOM 1182 O O . GLN A 1 149 ? -10.665 5.699 15.059 1.00 92.88 149 GLN A O 1
ATOM 1187 N N . ILE A 1 150 ? -9.919 7.804 15.316 1.00 94.06 150 ILE A N 1
ATOM 1188 C CA . ILE A 1 150 ? -8.653 7.476 15.977 1.00 94.06 150 ILE A CA 1
ATOM 1189 C C . ILE A 1 150 ? -8.536 8.278 17.271 1.00 94.06 150 ILE A C 1
ATOM 1191 O O . ILE A 1 150 ? -9.206 9.302 17.429 1.00 94.06 150 ILE A O 1
ATOM 1195 N N . SER A 1 151 ? -7.698 7.827 18.205 1.00 93.44 151 SER A N 1
ATOM 1196 C CA . SER A 1 151 ? -7.511 8.566 19.452 1.00 93.44 151 SER A CA 1
ATOM 1197 C C . SER A 1 151 ? -6.815 9.917 19.204 1.00 93.44 151 SER A C 1
ATOM 1199 O O . SER A 1 151 ? -6.020 10.041 18.264 1.00 93.44 151 SER A O 1
ATOM 1201 N N . PRO A 1 152 ? -7.076 10.943 20.036 1.00 93.50 152 PRO A N 1
ATOM 1202 C CA . PRO A 1 152 ? -6.382 12.230 19.970 1.00 93.50 152 PRO A CA 1
ATOM 1203 C C . PRO A 1 152 ? -4.853 12.120 20.029 1.00 93.50 152 PRO A C 1
ATOM 1205 O O . PRO A 1 152 ? -4.145 12.904 19.390 1.00 93.50 152 PRO A O 1
ATOM 1208 N N . GLU A 1 153 ? -4.344 11.147 20.783 1.00 92.75 153 GLU A N 1
ATOM 1209 C CA . GLU A 1 153 ? -2.915 10.868 20.927 1.00 92.75 153 GLU A CA 1
ATOM 1210 C C . GLU A 1 153 ? -2.340 10.354 19.606 1.00 92.75 153 GLU A C 1
ATOM 1212 O O . GLU A 1 153 ? -1.376 10.929 19.101 1.00 92.75 153 GLU A O 1
ATOM 1217 N N . LEU A 1 154 ? -2.985 9.350 18.998 1.00 93.75 154 LEU A N 1
ATOM 1218 C CA . LEU A 1 154 ? -2.569 8.808 17.706 1.00 93.75 154 LEU A CA 1
ATOM 1219 C C . LEU A 1 154 ? -2.660 9.867 16.603 1.00 93.75 154 LEU A C 1
ATOM 1221 O O . LEU A 1 154 ? -1.744 9.990 15.793 1.00 93.75 154 LEU A O 1
ATOM 1225 N N . TYR A 1 155 ? -3.726 10.675 16.602 1.00 94.69 155 TYR A N 1
ATOM 1226 C CA . TYR A 1 155 ? -3.861 11.809 15.687 1.00 94.69 155 TYR A CA 1
ATOM 1227 C C . TYR A 1 155 ? -2.676 12.768 15.825 1.00 94.69 155 TYR A C 1
ATOM 1229 O O . TYR A 1 155 ? -2.052 13.133 14.832 1.00 94.69 155 TYR A O 1
ATOM 1237 N N . SER A 1 156 ? -2.347 13.167 17.055 1.00 93.12 156 SER A N 1
ATOM 1238 C CA . SER A 1 156 ? -1.285 14.144 17.306 1.00 93.12 156 SER A CA 1
ATOM 1239 C C . SER A 1 156 ? 0.083 13.618 16.876 1.00 93.12 156 SER A C 1
ATOM 1241 O O . SER A 1 156 ? 0.844 14.371 16.269 1.00 93.12 156 SER A O 1
ATOM 1243 N N . SER A 1 157 ? 0.358 12.331 17.118 1.00 91.56 157 SER A N 1
ATOM 1244 C CA . SER A 1 157 ? 1.566 11.646 16.646 1.00 91.56 157 SER A CA 1
ATOM 1245 C C . SER A 1 157 ? 1.626 11.557 15.119 1.00 91.56 157 SER A C 1
ATOM 1247 O O . SER A 1 157 ? 2.665 11.841 14.531 1.00 91.56 157 SER A O 1
ATOM 1249 N N . LEU A 1 158 ? 0.516 11.208 14.461 1.00 92.25 158 LEU A N 1
ATOM 1250 C CA . LEU A 1 158 ? 0.465 11.019 13.008 1.00 92.25 158 LEU A CA 1
ATOM 1251 C C . LEU A 1 158 ? 0.558 12.338 12.229 1.00 92.25 158 LEU A C 1
ATOM 1253 O O . LEU A 1 158 ? 1.145 12.380 11.149 1.00 92.25 158 LEU A O 1
ATOM 1257 N N . THR A 1 159 ? -0.054 13.409 12.737 1.00 92.88 159 THR A N 1
ATOM 1258 C CA . THR A 1 159 ? -0.139 14.695 12.026 1.00 92.88 159 THR A CA 1
ATOM 1259 C C . THR A 1 159 ? 0.827 15.747 12.557 1.00 92.88 159 THR A C 1
ATOM 1261 O O . THR A 1 159 ? 0.748 16.894 12.119 1.00 92.88 159 THR A O 1
ATOM 1264 N N . GLU A 1 160 ? 1.656 15.398 13.545 1.00 90.81 160 GLU A N 1
ATOM 1265 C CA . GLU A 1 160 ? 2.545 16.321 14.266 1.00 90.81 160 GLU A CA 1
ATOM 1266 C C . GLU A 1 160 ? 1.797 17.561 14.797 1.00 90.81 160 GLU A C 1
ATOM 1268 O O . GLU A 1 160 ? 2.299 18.690 14.771 1.00 90.81 160 GLU A O 1
ATOM 1273 N N . LYS A 1 161 ? 0.550 17.357 15.247 1.00 91.25 161 LYS A N 1
ATOM 1274 C CA . LYS A 1 161 ? -0.352 18.440 15.661 1.00 91.25 161 LYS A CA 1
ATOM 1275 C C . LYS A 1 161 ? 0.234 19.191 16.856 1.00 91.25 161 LYS A C 1
ATOM 1277 O O . LYS A 1 161 ? 0.588 18.584 17.867 1.00 91.25 161 LYS A O 1
ATOM 1282 N N . LYS A 1 162 ? 0.236 20.525 16.809 1.00 88.81 162 LYS A N 1
ATOM 1283 C CA . LYS A 1 162 ? 0.687 21.350 17.939 1.00 88.81 162 LYS A CA 1
ATOM 1284 C C . LYS A 1 162 ? -0.449 21.656 18.929 1.00 88.81 162 LYS A C 1
ATOM 1286 O O . LYS A 1 162 ? -1.633 21.675 18.552 1.00 88.81 162 LYS A O 1
ATOM 1291 N N . PRO A 1 163 ? -0.124 21.922 20.211 1.00 87.38 163 PRO A N 1
ATOM 1292 C CA . PRO A 1 163 ? -1.097 22.426 21.177 1.00 87.38 163 PRO A CA 1
ATOM 1293 C C . PRO A 1 163 ? -1.789 23.696 20.662 1.00 87.38 163 PRO A C 1
ATOM 1295 O O . PRO A 1 163 ? -1.131 24.598 20.153 1.00 87.38 163 PRO A O 1
ATOM 1298 N N . GLY A 1 164 ? -3.116 23.761 20.787 1.00 87.25 164 GLY A N 1
ATOM 1299 C CA . GLY A 1 164 ? -3.922 24.905 20.337 1.00 87.25 164 GLY A CA 1
ATOM 1300 C C . GLY A 1 164 ? -4.387 24.864 18.876 1.00 87.25 164 GLY A C 1
ATOM 1301 O O . GLY A 1 164 ? -5.264 25.639 18.515 1.00 87.25 164 GLY A O 1
ATOM 1302 N N . GLU A 1 165 ? -3.871 23.955 18.043 1.00 91.69 165 GLU A N 1
ATOM 1303 C CA . GLU A 1 165 ? -4.415 23.750 16.692 1.00 91.69 165 GLU A CA 1
ATOM 1304 C C . GLU A 1 165 ? -5.776 23.032 16.738 1.00 91.69 165 GLU A C 1
ATOM 1306 O O . GLU A 1 165 ? -6.071 22.292 17.679 1.00 91.69 165 GLU A O 1
ATOM 1311 N N . GLU A 1 166 ? -6.604 23.206 15.714 1.00 93.06 166 GLU A N 1
ATOM 1312 C CA . GLU A 1 166 ? -7.866 22.472 15.574 1.00 93.06 166 GLU A CA 1
ATOM 1313 C C . GLU A 1 166 ? -7.642 21.087 14.950 1.00 93.06 166 GLU A C 1
ATOM 1315 O O . GLU A 1 166 ? -6.694 20.875 14.188 1.00 93.06 166 GLU A O 1
ATOM 1320 N N . TYR A 1 167 ? -8.525 20.135 15.261 1.00 93.56 167 TYR A N 1
ATOM 1321 C CA . TYR A 1 167 ? -8.552 18.844 14.571 1.00 93.56 167 TYR A CA 1
ATOM 1322 C C . TYR A 1 167 ? -9.082 19.008 13.149 1.00 93.56 167 TYR A C 1
ATOM 1324 O O . TYR A 1 167 ? -9.965 19.823 12.884 1.00 93.56 167 TYR A O 1
ATOM 1332 N N . ARG A 1 168 ? -8.551 18.205 12.228 1.00 92.56 168 ARG A N 1
ATOM 1333 C CA . ARG A 1 168 ? -8.981 18.157 10.831 1.00 92.56 168 ARG A CA 1
ATOM 1334 C C . ARG A 1 168 ? -9.224 16.714 10.425 1.00 92.56 168 ARG A C 1
ATOM 1336 O O . ARG A 1 168 ? -8.687 15.792 11.025 1.00 92.56 168 ARG A O 1
ATOM 1343 N N . VAL A 1 169 ? -10.014 16.519 9.378 1.00 92.56 169 VAL A N 1
ATOM 1344 C CA . VAL A 1 169 ? -10.121 15.202 8.746 1.00 92.56 169 VAL A CA 1
ATOM 1345 C C . VAL A 1 169 ? -8.788 14.877 8.079 1.00 92.56 169 VAL A C 1
ATOM 1347 O O . VAL A 1 169 ? -8.217 15.720 7.384 1.00 92.56 169 VAL A O 1
ATOM 1350 N N . VAL A 1 170 ? -8.305 13.653 8.286 1.00 92.88 170 VAL A N 1
ATOM 1351 C CA . VAL A 1 170 ? -7.065 13.162 7.684 1.00 92.88 170 VAL A CA 1
ATOM 1352 C C . VAL A 1 170 ? -7.322 11.898 6.885 1.00 92.88 170 VAL A C 1
ATOM 1354 O O . VAL A 1 170 ? -7.970 10.964 7.353 1.00 92.88 170 VAL A O 1
ATOM 1357 N N . GLN A 1 171 ? -6.779 11.865 5.672 1.00 92.31 171 GLN A N 1
ATOM 1358 C CA . GLN A 1 171 ? -6.668 10.633 4.910 1.00 92.31 171 GLN A CA 1
ATOM 1359 C C . GLN A 1 171 ? -5.372 9.941 5.323 1.00 92.31 171 GLN A C 1
ATOM 1361 O O . GLN A 1 171 ? -4.295 10.529 5.234 1.00 92.31 171 GLN A O 1
ATOM 1366 N N . HIS A 1 172 ? -5.476 8.693 5.757 1.00 91.62 172 HIS A N 1
ATOM 1367 C CA . HIS A 1 172 ? -4.334 7.871 6.129 1.00 91.62 172 HIS A CA 1
ATOM 1368 C C . HIS A 1 172 ? -4.438 6.508 5.444 1.00 91.62 172 HIS A C 1
ATOM 1370 O O . HIS A 1 172 ? -5.468 6.167 4.860 1.00 91.62 172 HIS A O 1
ATOM 1376 N N . ARG A 1 173 ? -3.343 5.752 5.480 1.00 92.81 173 ARG A N 1
ATOM 1377 C CA . ARG A 1 173 ? -3.302 4.352 5.061 1.00 92.81 173 ARG A CA 1
ATOM 1378 C C . ARG A 1 173 ? -2.820 3.549 6.256 1.00 92.81 173 ARG A C 1
ATOM 1380 O O . ARG A 1 173 ? -1.964 4.020 7.001 1.00 92.81 173 ARG A O 1
ATOM 1387 N N . PHE A 1 174 ? -3.409 2.383 6.451 1.00 91.44 174 PHE A N 1
ATOM 1388 C CA . PHE A 1 174 ? -3.167 1.545 7.613 1.00 91.44 174 PHE A CA 1
ATOM 1389 C C . PHE A 1 174 ? -2.991 0.097 7.162 1.00 91.44 174 PHE A C 1
ATOM 1391 O O . PHE A 1 174 ? -3.690 -0.360 6.259 1.00 91.44 174 PHE A O 1
ATOM 1398 N N . GLY A 1 175 ? -2.045 -0.605 7.774 1.00 90.44 175 GLY A N 1
ATOM 1399 C CA . GLY A 1 175 ? -1.744 -1.997 7.480 1.00 90.44 175 GLY A CA 1
ATOM 1400 C C . GLY A 1 175 ? -0.927 -2.620 8.604 1.00 90.44 175 GLY A C 1
ATOM 1401 O O . GLY A 1 175 ? -0.287 -1.915 9.380 1.00 90.44 175 GLY A O 1
ATOM 1402 N N . TRP A 1 176 ? -0.970 -3.944 8.688 1.00 91.50 176 TRP A N 1
ATOM 1403 C CA . TRP A 1 176 ? -0.189 -4.757 9.617 1.00 91.50 176 TRP A CA 1
ATOM 1404 C C . TRP A 1 176 ? 0.189 -6.066 8.922 1.00 91.50 176 TRP A C 1
ATOM 1406 O O . TRP A 1 176 ? -0.492 -6.494 7.986 1.00 91.50 176 TRP A O 1
ATOM 1416 N N . ARG A 1 177 ? 1.281 -6.698 9.349 1.00 89.00 177 ARG A N 1
ATOM 1417 C CA . ARG A 1 177 ? 1.715 -8.010 8.854 1.00 89.00 177 ARG A CA 1
ATOM 1418 C C . ARG A 1 177 ? 1.243 -9.109 9.791 1.00 89.00 177 ARG A C 1
ATOM 1420 O O . ARG A 1 177 ? 0.952 -8.882 10.963 1.00 89.00 177 ARG A O 1
ATOM 1427 N N . GLU A 1 178 ? 1.212 -10.320 9.255 1.00 84.44 178 GLU A N 1
ATOM 1428 C CA . GLU A 1 178 ? 1.038 -11.526 10.056 1.00 84.44 178 GLU A CA 1
ATOM 1429 C C . GLU A 1 178 ? 2.121 -11.573 11.146 1.00 84.44 178 GLU A C 1
ATOM 1431 O O . GLU A 1 178 ? 3.311 -11.431 10.857 1.00 84.44 178 GLU A O 1
ATOM 1436 N N . GLY A 1 179 ? 1.700 -11.710 12.402 1.00 85.06 179 GLY A N 1
ATOM 1437 C CA . GLY A 1 179 ? 2.575 -11.683 13.572 1.00 85.06 179 GLY A CA 1
ATOM 1438 C C . GLY A 1 179 ? 2.849 -10.300 14.176 1.00 85.06 179 GLY A C 1
ATOM 1439 O O . GLY A 1 179 ? 3.404 -10.250 15.273 1.00 85.06 179 GLY A O 1
ATOM 1440 N N . ASP A 1 180 ? 2.436 -9.191 13.545 1.00 85.25 180 ASP A N 1
ATOM 1441 C CA . ASP A 1 180 ? 2.512 -7.860 14.180 1.00 85.25 180 ASP A CA 1
ATOM 1442 C C . ASP A 1 180 ? 1.474 -7.729 15.325 1.00 85.25 180 ASP A C 1
ATOM 1444 O O . ASP A 1 180 ? 1.636 -6.911 16.237 1.00 85.25 180 ASP A O 1
ATOM 1448 N N . GLY A 1 181 ? 0.408 -8.540 15.299 1.00 81.75 181 GLY A N 1
ATOM 1449 C CA . GLY A 1 181 ? -0.701 -8.520 16.251 1.00 81.75 181 GLY A CA 1
ATOM 1450 C C . GLY A 1 181 ? -0.845 -9.782 17.110 1.00 81.75 181 GLY A C 1
ATOM 1451 O O . GLY A 1 181 ? -0.031 -10.702 17.102 1.00 81.75 181 GLY A O 1
ATOM 1452 N N . GLN A 1 182 ? -1.931 -9.826 17.886 1.00 78.12 182 GLN A N 1
ATOM 1453 C CA . GLN A 1 182 ? -2.376 -11.027 18.604 1.00 78.12 182 GLN A CA 1
ATOM 1454 C C . GLN A 1 182 ? -3.337 -11.843 17.723 1.00 78.12 182 GLN A C 1
ATOM 1456 O O . GLN A 1 182 ? -4.495 -12.065 18.080 1.00 78.12 182 GLN A O 1
ATOM 1461 N N . ASP A 1 183 ? -2.853 -12.268 16.555 1.00 68.31 18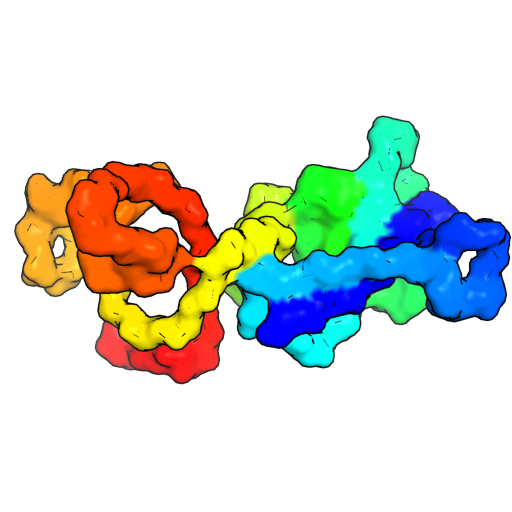3 ASP A N 1
ATOM 1462 C CA . ASP A 1 183 ? -3.659 -12.789 15.434 1.00 68.31 183 ASP A CA 1
ATOM 1463 C C . ASP A 1 183 ? -4.491 -14.045 15.767 1.00 68.31 183 ASP A C 1
ATOM 1465 O O . ASP A 1 183 ? -5.429 -14.396 15.042 1.00 68.31 183 ASP A O 1
ATOM 1469 N N . SER A 1 184 ? -4.151 -14.730 16.862 1.00 67.88 184 SER A N 1
ATOM 1470 C CA . SER A 1 184 ? -4.799 -15.950 17.353 1.00 67.88 184 SER A CA 1
ATOM 1471 C C . SER A 1 184 ? -5.796 -15.732 18.497 1.00 67.88 184 SER A C 1
ATOM 1473 O O . SER A 1 184 ? -6.413 -16.700 18.931 1.00 67.88 184 SER A O 1
ATOM 1475 N N . THR A 1 185 ? -5.922 -14.517 19.040 1.00 60.59 185 THR A N 1
ATOM 1476 C CA . THR A 1 185 ? -6.593 -14.296 20.339 1.00 60.59 185 THR A CA 1
ATOM 1477 C C . THR A 1 185 ? -8.056 -13.864 20.220 1.00 60.59 185 THR A C 1
ATOM 1479 O O . THR A 1 185 ? -8.836 -14.133 21.127 1.00 60.59 185 THR A O 1
ATOM 1482 N N . PHE A 1 186 ? -8.440 -13.218 19.118 1.00 54.69 186 PHE A N 1
ATOM 1483 C CA . PHE A 1 186 ? -9.758 -12.580 18.960 1.00 54.69 186 PHE A CA 1
ATOM 1484 C C . PHE A 1 186 ? -10.523 -13.045 17.707 1.00 54.69 186 PHE A C 1
ATOM 1486 O O . PHE A 1 186 ? -11.345 -12.295 17.187 1.00 54.69 186 PHE A O 1
ATOM 1493 N N . ARG A 1 187 ? -10.220 -14.249 17.198 1.00 42.88 187 ARG A N 1
ATOM 1494 C CA . ARG A 1 187 ? -10.975 -14.870 16.095 1.00 42.88 187 ARG A CA 1
ATOM 1495 C C . ARG A 1 187 ? -12.262 -15.518 16.583 1.00 42.88 187 ARG A C 1
ATOM 1497 O O . ARG A 1 187 ? -12.209 -16.163 17.653 1.00 42.88 187 ARG A O 1
#

Organism: NCBI:txid1296344

Secondary structure (DSSP, 8-state):
--EEEEEEETTTTEE-BTTS-TT-GGGB-EEEE-S-HHHHH-TT--EEEEE--TT--GGG-PPPTTS-EEEEEETTEEEEE-GGGHHHHHHH-SSTTHHHHSHHHHH---S-------------TTT--STTSS-HHHHTTT-BTTB----HHHHHHHHTPPTTPPP----------TTSS-TTT--

Sequence (187 aa):
MTLELKHFDTRLNQWVHSDNDSSNSESLIKEKLQNTLLEFFLSEQDFSFGAKDQWGKVEELYNHPEGDVLLLSSKSRLLYGSPENLPVIEKLCPDRKDRGAYGSIFLGECRHAINEKLNILVVDDATGENGGIIKPEQAFKLVGDCYGQISPELYSSLTEKKPGEEYRVVQHRFGWREGDGQDSTFR

Foldseek 3Di:
DKAKAFEDEQLVLAFDFCVPDSVDPVRTDIDIADQFQLCVQPVPFYKYWYFDDPPDDPVSGHDHNVPWDFLADDDRTTITGHPVCNVVSCVVPVDPVCSYVPVCRGRPHDPFHDDDDDDDFDADLVQQDTPPPDDSVPNNVQDDDQDGDDDPVVQCVRVVDDPPDDDDDDDDHDDDDVPSDPVPPPD

pLDDT: mean 89.66, std 8.07, range [42.88, 96.94]

Radius of gyration: 20.34 Å; chains: 1; bounding box: 51×41×51 Å